Protein AF-A0A1Y2SWR2-F1 (afdb_monomer)

Sequence (204 aa):
MLFIALHFTLPAYRKRGLEDEIFTDTMRAFPRFVCENKKRYGNYSFDREFWAYRQLALRIFRIGTLEYELSKDKQNAYISIHIPSDADLLPESVSTSVHSAKEWISNYFPDYRDALLRCESWMLNPVLPYFLTNESKIVSFQRLFDITAVNPDSEDWREWVFDGSSLPIELLPEDTSLRKAIKRHMREKGEFGNGVGVMMLDRI

Mean predicted aligned error: 3.34 Å

Foldseek 3Di:
DVVLLVPPQQVVCVVLVHDVVQLVQLVVVQVLQQVLCCVQPVHRDHDQPVPNVCSSVVQWTFAQQWIWGFDDDVHATAIEIDGDLRGDLDPVRVLNRVVRCLVVCCVRPVSCNVHWYKYKFLLLWPCCPVQDDPPDSSVLSNVQWDFDDWDFPAPVCCCNVQVVDPDDLVPGDDPDSVSVRVSVCCVVPVTGHITMTTGDNVSD

Secondary structure (DSSP, 8-state):
-HHHIIIIIHHHHHHTT--HHHHHHHHTHHHHHHHHHHHHHSS-----HHHHHHHHTT-EEEETTEEEEEEEETTEEEEEEE--TT----HHHHHHHHHHHHHHHHHH-GGGTTPEEEEEEGGG-TTGGGTS-TT-HHHHHHHTEEEEEEETT--HHHHHHSTT--S-GGGS--SSHHHHHHHHHHHHHS---EEEEEE-GGG-

Nearest PDB structures (foldseek):
  4q38-assembly1_A  TM=9.011E-01  e=1.254E-15  Actinoplanes teichomyceticus
  4mfq-assembly1_A  TM=9.026E-01  e=3.704E-15  Actinoplanes teichomyceticus
  6iix-assembly1_A  TM=9.030E-01  e=1.031E-14  Actinoplanes teichomyceticus
  4mfz-assembly1_A  TM=9.013E-01  e=3.045E-14  Nonomuraea gerenzanensis
  2ddt-assembly1_A  TM=3.955E-01  e=1.636E-01  Bacillus cereus

Organism: NCBI:txid1160091

Structure (mmCIF, N/CA/C/O backbone):
data_AF-A0A1Y2SWR2-F1
#
_entry.id   AF-A0A1Y2SWR2-F1
#
loop_
_atom_site.group_PDB
_atom_site.id
_atom_site.type_symbol
_atom_site.label_atom_id
_atom_site.label_alt_id
_atom_site.label_comp_id
_atom_site.label_asym_id
_atom_site.label_entity_id
_atom_site.label_seq_id
_atom_site.pdbx_PDB_ins_code
_atom_site.Cartn_x
_atom_site.Cartn_y
_atom_site.Cartn_z
_atom_site.occupancy
_atom_site.B_iso_or_equiv
_atom_site.auth_seq_id
_atom_site.auth_comp_id
_atom_site.auth_asym_id
_atom_site.auth_atom_id
_atom_site.pdbx_PDB_model_num
ATOM 1 N N . MET A 1 1 ? -7.455 19.888 2.525 1.00 81.38 1 MET A N 1
ATOM 2 C CA . MET A 1 1 ? -7.318 18.559 3.171 1.00 81.38 1 MET A CA 1
ATOM 3 C C . MET A 1 1 ? -6.870 18.653 4.619 1.00 81.38 1 MET A C 1
ATOM 5 O O . MET A 1 1 ? -7.628 18.219 5.469 1.00 81.38 1 MET A O 1
ATOM 9 N N . LEU A 1 2 ? -5.724 19.274 4.928 1.00 85.38 2 LEU A N 1
ATOM 10 C CA . LEU A 1 2 ? -5.247 19.410 6.318 1.00 85.38 2 LEU A CA 1
ATOM 11 C C . LEU A 1 2 ? -6.254 20.104 7.252 1.00 85.38 2 LEU A C 1
ATOM 13 O O . LEU A 1 2 ? -6.430 19.676 8.385 1.00 85.38 2 LEU A O 1
ATOM 17 N N . PHE A 1 3 ? -6.987 21.107 6.752 1.00 91.25 3 PHE A N 1
ATOM 18 C CA . PHE A 1 3 ? -8.095 21.709 7.499 1.00 91.25 3 PHE A CA 1
ATOM 19 C C . PHE A 1 3 ? -9.147 20.668 7.909 1.00 91.25 3 PHE A C 1
ATOM 21 O O . PHE A 1 3 ? -9.533 20.625 9.073 1.00 91.25 3 PHE A O 1
ATOM 28 N N . ILE A 1 4 ? -9.557 19.797 6.976 1.00 91.75 4 ILE A N 1
ATOM 29 C CA . ILE A 1 4 ? -10.528 18.728 7.243 1.00 91.75 4 ILE A CA 1
ATOM 30 C C . ILE A 1 4 ? -9.953 17.722 8.244 1.00 91.75 4 I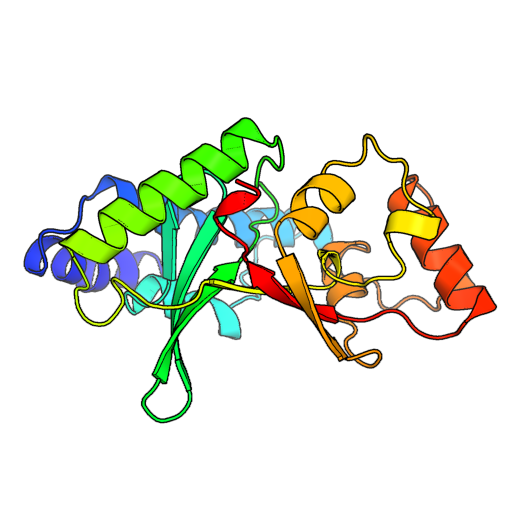LE A C 1
ATOM 32 O O . ILE A 1 4 ? -10.626 17.360 9.208 1.00 91.75 4 ILE A O 1
ATOM 36 N N . ALA A 1 5 ? -8.691 17.329 8.047 1.00 93.25 5 ALA A N 1
ATOM 37 C CA . ALA A 1 5 ? -8.002 16.391 8.921 1.00 93.25 5 ALA A CA 1
ATOM 38 C C . ALA A 1 5 ? -7.984 16.885 10.379 1.00 93.25 5 ALA A C 1
ATOM 40 O O . ALA A 1 5 ? -8.323 16.139 11.291 1.00 93.25 5 ALA A O 1
ATOM 41 N N . LEU A 1 6 ? -7.654 18.157 10.608 1.00 94.44 6 LEU A N 1
ATOM 42 C CA . LEU A 1 6 ? -7.546 18.709 11.960 1.00 94.44 6 LEU A CA 1
ATOM 43 C C . LEU A 1 6 ? -8.901 19.040 12.599 1.00 94.44 6 LEU A C 1
ATOM 45 O O . LEU A 1 6 ? -9.061 18.837 13.798 1.00 94.44 6 LEU A O 1
ATOM 49 N N . HIS A 1 7 ? -9.874 19.535 11.829 1.00 96.06 7 HIS A N 1
ATOM 50 C CA . HIS A 1 7 ? -11.143 20.020 12.392 1.00 96.06 7 HIS A CA 1
ATOM 51 C C . HIS A 1 7 ? -12.241 18.958 12.465 1.00 96.06 7 HIS A C 1
ATOM 53 O O . HIS A 1 7 ? -13.163 19.106 13.262 1.00 96.06 7 HIS A O 1
ATOM 59 N N . PHE A 1 8 ? -12.158 17.891 11.666 1.00 96.62 8 PHE A N 1
ATOM 60 C CA . PHE A 1 8 ? -13.185 16.845 11.635 1.00 96.62 8 PHE A CA 1
ATOM 61 C C . PHE A 1 8 ? -12.610 15.464 11.933 1.00 96.62 8 PHE A C 1
ATOM 63 O O . PHE A 1 8 ? -13.124 14.761 12.803 1.00 96.62 8 PHE A O 1
ATOM 70 N N . THR A 1 9 ? -11.527 15.082 11.256 1.00 97.25 9 THR A N 1
ATOM 71 C CA . THR A 1 9 ? -10.963 13.731 11.371 1.00 97.25 9 THR A CA 1
ATOM 72 C C . THR A 1 9 ? -10.326 13.503 12.744 1.00 97.25 9 THR A C 1
ATOM 74 O O . THR A 1 9 ? -10.717 12.564 13.428 1.00 97.25 9 THR A O 1
ATOM 77 N N . LEU A 1 10 ? -9.425 14.373 13.212 1.00 98.06 10 LEU A N 1
ATOM 78 C CA . LEU A 1 10 ? -8.772 14.226 14.521 1.00 98.06 10 LEU A CA 1
ATOM 79 C C . LEU A 1 10 ? -9.776 14.201 15.696 1.00 98.06 10 LEU A C 1
ATOM 81 O O . LEU A 1 10 ? -9.689 13.298 16.532 1.00 98.06 10 LEU A O 1
ATOM 85 N N . PRO A 1 11 ? -10.790 15.089 15.765 1.00 98.25 11 PRO A N 1
ATOM 86 C CA . PRO A 1 11 ? -11.859 14.956 16.755 1.00 98.25 11 PRO A CA 1
ATOM 87 C C . PRO A 1 11 ? -12.614 13.624 16.665 1.00 98.25 11 PRO A C 1
ATOM 89 O O . PRO A 1 11 ? -12.974 13.057 17.696 1.00 98.25 11 PRO A O 1
ATOM 92 N N . ALA A 1 12 ? -12.836 13.093 15.458 1.00 97.88 12 ALA A N 1
ATOM 93 C CA . ALA A 1 12 ? -13.478 11.794 15.273 1.00 97.88 12 ALA A CA 1
ATOM 94 C C . ALA A 1 12 ? -12.600 10.616 15.737 1.00 97.88 12 ALA A C 1
ATOM 96 O O . ALA A 1 12 ? -13.153 9.647 16.259 1.00 97.88 12 ALA A O 1
ATOM 97 N N . TYR A 1 13 ? -11.271 10.702 15.592 1.00 98.25 13 TYR A N 1
ATOM 98 C CA . TYR A 1 13 ? -10.319 9.750 16.186 1.00 98.25 13 TYR A CA 1
ATOM 99 C C . TYR A 1 13 ? -10.433 9.769 17.710 1.00 98.25 13 TYR A C 1
ATOM 101 O O . TYR A 1 13 ? -10.769 8.754 18.318 1.00 98.25 13 TYR A O 1
ATOM 109 N N . ARG A 1 14 ? -10.278 10.949 18.318 1.00 97.88 14 ARG A N 1
ATOM 110 C CA . ARG A 1 14 ? -10.320 11.120 19.778 1.00 97.88 14 ARG A CA 1
ATOM 111 C C . ARG A 1 14 ? -11.652 10.695 20.387 1.00 97.88 14 ARG A C 1
ATOM 113 O O . ARG A 1 14 ? -11.671 10.044 21.424 1.00 97.88 14 ARG A O 1
ATOM 120 N N . LYS A 1 15 ? -12.776 10.988 19.723 1.00 97.81 15 LYS A N 1
ATOM 121 C CA . LYS A 1 15 ? -14.110 10.534 20.157 1.00 97.81 15 LYS A CA 1
ATOM 122 C C . LYS A 1 15 ? -14.233 9.005 20.190 1.00 97.81 15 LYS A C 1
ATOM 124 O O . LYS A 1 15 ? -15.005 8.482 20.986 1.00 97.81 15 LYS A O 1
ATOM 129 N N . ARG A 1 16 ? -13.503 8.300 19.322 1.00 96.38 16 ARG A N 1
ATOM 130 C CA . ARG A 1 16 ? -13.429 6.831 19.288 1.00 96.38 16 ARG A CA 1
ATOM 131 C C . ARG A 1 16 ? -12.321 6.259 20.180 1.00 96.38 16 ARG A C 1
ATOM 133 O O . ARG A 1 16 ? -12.182 5.046 20.232 1.00 96.38 16 ARG A O 1
ATOM 140 N N . GLY A 1 17 ? -11.557 7.110 20.866 1.00 97.31 17 GLY A N 1
ATOM 141 C CA . GLY A 1 17 ? -10.419 6.693 21.681 1.00 97.31 17 GLY A CA 1
ATOM 142 C C . GLY A 1 17 ? -9.205 6.234 20.872 1.00 97.31 17 GLY A C 1
ATOM 143 O O . GLY A 1 17 ? -8.335 5.595 21.443 1.00 97.31 17 GLY A O 1
ATOM 144 N N . LEU A 1 18 ? -9.143 6.544 19.571 1.00 97.94 18 LEU A N 1
ATOM 145 C CA . LEU A 1 18 ? -7.994 6.206 18.730 1.00 97.94 18 LEU A CA 1
ATOM 146 C C . LEU A 1 18 ? -6.830 7.153 19.028 1.00 97.94 18 LEU A C 1
ATOM 148 O O . LEU A 1 18 ? -7.035 8.352 19.238 1.00 97.94 18 LEU A O 1
ATOM 152 N N . GLU A 1 19 ? -5.617 6.624 18.991 1.00 97.62 19 GLU A N 1
ATOM 153 C CA . GLU A 1 19 ? -4.398 7.338 19.339 1.00 97.62 19 GLU A CA 1
ATOM 154 C C . GLU A 1 19 ? -4.053 8.422 18.304 1.00 97.62 19 GLU A C 1
ATOM 156 O O . GLU A 1 19 ? -4.138 8.223 17.086 1.00 97.62 19 GLU A O 1
ATOM 161 N N . ASP A 1 20 ? -3.591 9.577 18.795 1.00 98.12 20 ASP A N 1
ATOM 162 C CA . ASP A 1 20 ? -3.140 10.699 17.959 1.00 98.12 20 ASP A CA 1
ATOM 163 C C . ASP A 1 20 ? -1.932 10.314 17.071 1.00 98.12 20 ASP A C 1
ATOM 165 O O . ASP A 1 20 ? -1.725 10.903 16.005 1.00 98.12 20 ASP A O 1
ATOM 169 N N . GLU A 1 21 ? -1.144 9.314 17.479 1.00 98.19 21 GLU A N 1
ATOM 170 C CA . GLU A 1 21 ? -0.038 8.764 16.687 1.00 98.19 21 GLU A CA 1
ATOM 171 C C . GLU A 1 21 ? -0.546 8.063 15.421 1.00 98.19 21 GLU A C 1
ATOM 173 O O . GLU A 1 21 ? -0.098 8.404 14.327 1.00 98.19 21 GLU A O 1
ATOM 178 N N . ILE A 1 22 ? -1.570 7.203 15.527 1.00 98.44 22 ILE A N 1
ATOM 179 C CA . ILE A 1 22 ? -2.190 6.556 14.358 1.00 98.44 22 ILE A CA 1
ATOM 180 C C . ILE A 1 22 ? -2.782 7.600 13.413 1.00 98.44 22 ILE A C 1
ATOM 182 O O . ILE A 1 22 ? -2.651 7.482 12.191 1.00 98.44 22 ILE A O 1
ATOM 186 N N . PHE A 1 23 ? -3.412 8.650 13.951 1.00 98.38 23 PHE A N 1
ATOM 187 C CA . PHE A 1 23 ? -3.858 9.779 13.134 1.00 98.38 23 PHE A CA 1
ATOM 188 C C . PHE A 1 23 ? -2.679 10.405 12.383 1.00 98.38 23 PHE A C 1
ATOM 190 O O . PHE A 1 23 ? -2.733 10.546 11.161 1.00 98.38 23 PHE A O 1
ATOM 197 N N . THR A 1 24 ? -1.612 10.758 13.098 1.00 97.94 24 THR A N 1
ATOM 198 C CA . THR A 1 24 ? -0.438 11.427 12.529 1.00 97.94 24 THR A CA 1
ATOM 199 C C . THR A 1 24 ? 0.190 10.587 11.422 1.00 97.94 24 THR A C 1
ATOM 201 O O . THR A 1 24 ? 0.395 11.091 10.315 1.00 97.94 24 THR A O 1
ATOM 204 N N . ASP A 1 25 ? 0.419 9.304 11.677 1.00 98.25 25 ASP A N 1
ATOM 205 C CA . ASP A 1 25 ? 1.007 8.360 10.729 1.00 98.25 25 ASP A CA 1
ATOM 206 C C . ASP A 1 25 ? 0.127 8.166 9.494 1.00 98.25 25 ASP A C 1
ATOM 208 O O . ASP A 1 25 ? 0.620 8.180 8.365 1.00 98.25 25 ASP A O 1
ATOM 212 N N . THR A 1 26 ? -1.189 8.078 9.684 1.00 98.31 26 THR A N 1
ATOM 213 C CA . THR A 1 26 ? -2.154 7.971 8.581 1.00 98.31 26 THR A CA 1
ATOM 214 C C . THR A 1 26 ? -2.178 9.250 7.735 1.00 98.31 26 THR A C 1
ATOM 216 O O . THR A 1 26 ? -2.184 9.190 6.503 1.00 98.31 26 THR A O 1
ATOM 219 N N . MET A 1 27 ? -2.137 10.431 8.363 1.00 97.44 27 MET A N 1
ATOM 220 C CA . MET A 1 27 ? -2.150 11.713 7.648 1.00 97.44 27 MET A CA 1
ATOM 221 C C . MET A 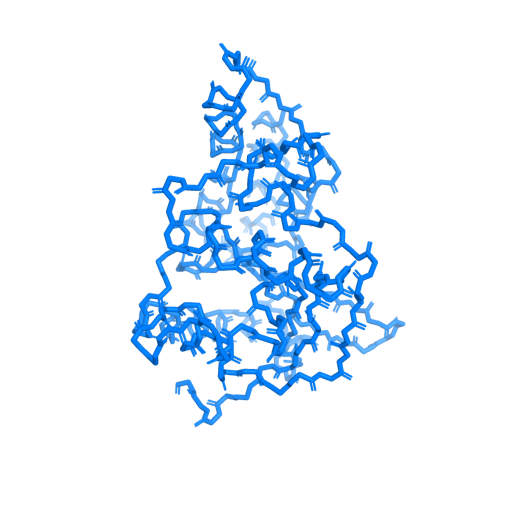1 27 ? -0.826 12.026 6.933 1.00 97.44 27 MET A C 1
ATOM 223 O O . MET A 1 27 ? -0.827 12.862 6.023 1.00 97.44 27 MET A O 1
ATOM 227 N N . ARG A 1 28 ? 0.289 11.342 7.254 1.00 95.94 28 ARG A N 1
ATOM 228 C CA . ARG A 1 28 ? 1.559 11.459 6.500 1.00 95.94 28 ARG A CA 1
ATOM 229 C C . ARG A 1 28 ? 1.427 11.049 5.029 1.00 95.94 28 ARG A C 1
ATOM 231 O O . ARG A 1 28 ? 2.294 11.399 4.231 1.00 95.94 28 ARG A O 1
ATOM 238 N N . ALA A 1 29 ? 0.322 10.412 4.639 1.00 96.00 29 ALA A N 1
ATOM 239 C CA . ALA A 1 29 ? -0.029 10.205 3.238 1.00 96.00 29 ALA A CA 1
ATOM 240 C C . ALA A 1 29 ? -0.077 11.512 2.423 1.00 96.00 29 ALA A C 1
ATOM 242 O O . ALA A 1 29 ? 0.436 11.552 1.309 1.00 96.00 29 ALA A O 1
ATOM 243 N N . PHE A 1 30 ? -0.619 12.609 2.968 1.00 94.88 30 PHE A N 1
ATOM 244 C CA . PHE A 1 30 ? -0.758 13.859 2.206 1.00 94.88 30 PHE A CA 1
ATOM 245 C C . PHE A 1 30 ? 0.574 14.507 1.811 1.00 94.88 30 PHE A C 1
ATOM 247 O O . PHE A 1 30 ? 0.747 14.788 0.624 1.00 94.88 30 PHE A O 1
ATOM 254 N N . PRO A 1 31 ? 1.526 14.762 2.736 1.00 94.12 31 PRO A N 1
ATOM 255 C CA . PRO A 1 31 ? 2.828 15.282 2.335 1.00 94.12 31 PRO A CA 1
ATOM 256 C C . PRO A 1 31 ? 3.577 14.296 1.433 1.00 94.12 31 PRO A C 1
ATOM 258 O O . PRO A 1 31 ? 4.232 14.739 0.494 1.00 94.12 31 PRO A O 1
ATOM 261 N N . ARG A 1 32 ? 3.438 12.978 1.649 1.00 94.69 32 ARG A N 1
ATOM 262 C CA . ARG A 1 32 ? 4.041 11.960 0.779 1.00 94.69 32 ARG A CA 1
ATOM 263 C C . ARG A 1 32 ? 3.562 12.095 -0.670 1.00 94.69 32 ARG A C 1
ATOM 265 O O . ARG A 1 32 ? 4.401 12.251 -1.550 1.00 94.69 32 ARG A O 1
ATOM 272 N N . PHE A 1 33 ? 2.251 12.157 -0.909 1.00 93.69 33 PHE A N 1
ATOM 273 C CA . PHE A 1 33 ? 1.691 12.316 -2.261 1.00 93.69 33 PHE A CA 1
ATOM 274 C C . PHE A 1 33 ? 2.151 13.614 -2.938 1.00 93.69 33 PHE A C 1
ATOM 276 O O . PHE A 1 33 ? 2.534 13.613 -4.104 1.00 93.69 33 PHE A O 1
ATOM 283 N N . VAL A 1 34 ? 2.193 14.725 -2.197 1.00 93.88 34 VAL A N 1
ATOM 284 C CA . VAL A 1 34 ? 2.654 16.018 -2.730 1.00 93.88 34 VAL A CA 1
ATOM 285 C C . VAL A 1 34 ? 4.144 15.981 -3.103 1.00 93.88 34 VAL A C 1
ATOM 287 O O . VAL A 1 34 ? 4.540 16.512 -4.144 1.00 93.88 34 VAL A O 1
ATOM 290 N N . CYS A 1 35 ? 4.979 15.334 -2.288 1.00 93.81 35 CYS A N 1
ATOM 291 C CA . CYS A 1 35 ? 6.403 15.150 -2.573 1.00 93.81 35 CYS A CA 1
ATOM 292 C C . CYS A 1 35 ? 6.645 14.209 -3.762 1.00 93.81 35 CYS A C 1
ATOM 294 O O . CYS A 1 35 ? 7.510 14.484 -4.595 1.00 93.81 35 CYS A O 1
ATOM 296 N N . GLU A 1 36 ? 5.878 13.125 -3.874 1.00 92.56 36 GLU A N 1
ATOM 297 C CA . GLU A 1 36 ? 5.914 12.219 -5.027 1.00 92.56 36 GLU A CA 1
ATOM 298 C C . GLU A 1 36 ? 5.546 12.946 -6.315 1.00 92.56 36 GLU A C 1
ATOM 300 O O . GLU A 1 36 ? 6.263 12.842 -7.308 1.00 92.56 36 GLU A O 1
ATOM 305 N N . ASN A 1 37 ? 4.479 13.742 -6.287 1.00 91.81 37 ASN A N 1
ATOM 306 C CA . ASN A 1 37 ? 4.057 14.536 -7.430 1.00 91.81 37 ASN A CA 1
ATOM 307 C C . ASN A 1 37 ? 5.155 15.524 -7.863 1.00 91.81 37 ASN A C 1
ATOM 309 O O . ASN A 1 37 ? 5.496 15.588 -9.044 1.00 91.81 37 ASN A O 1
ATOM 313 N N . LYS A 1 38 ? 5.820 16.191 -6.908 1.00 93.19 38 LYS A N 1
ATOM 314 C CA . LYS A 1 38 ? 6.985 17.047 -7.192 1.00 93.19 38 LYS A CA 1
ATOM 315 C C . LYS A 1 38 ? 8.135 16.280 -7.829 1.00 93.19 38 LYS A C 1
ATOM 317 O O . LYS A 1 38 ? 8.765 16.806 -8.745 1.00 93.19 38 LYS A O 1
ATOM 322 N N . LYS A 1 39 ? 8.414 15.065 -7.356 1.00 90.00 39 LYS A N 1
ATOM 323 C CA . LYS A 1 39 ? 9.463 14.203 -7.910 1.00 90.00 39 LYS A CA 1
ATOM 324 C C . LYS A 1 39 ? 9.136 13.753 -9.338 1.00 90.00 39 LYS A C 1
ATOM 326 O O . LYS A 1 39 ? 10.043 13.704 -10.159 1.00 90.00 39 LYS A O 1
ATOM 331 N N . ARG A 1 40 ? 7.868 13.445 -9.625 1.00 87.81 40 ARG A N 1
ATOM 332 C CA . ARG A 1 40 ? 7.415 12.911 -10.920 1.00 87.81 40 ARG A CA 1
ATOM 333 C C . ARG A 1 40 ? 7.200 13.990 -11.979 1.00 87.81 40 ARG A C 1
ATOM 335 O O . ARG A 1 40 ? 7.676 13.848 -13.098 1.00 87.81 40 ARG A O 1
ATOM 342 N N . TYR A 1 41 ? 6.524 15.078 -11.620 1.00 88.06 41 TYR A N 1
ATOM 343 C CA . TYR A 1 41 ? 6.040 16.089 -12.570 1.00 88.06 41 TYR A CA 1
ATOM 344 C C . TYR A 1 41 ? 6.706 17.459 -12.403 1.00 88.06 41 TYR A C 1
ATOM 346 O O . TYR A 1 41 ? 6.503 18.363 -13.208 1.00 88.06 41 TYR A O 1
ATOM 354 N N . GLY A 1 42 ? 7.540 17.629 -11.374 1.00 91.38 42 GLY A N 1
ATOM 355 C CA . GLY A 1 42 ? 8.304 18.858 -11.169 1.00 91.38 42 GLY A CA 1
ATOM 356 C C . GLY A 1 42 ? 7.533 19.980 -10.468 1.00 91.38 42 GLY A C 1
ATOM 357 O O . GLY A 1 42 ? 8.122 21.029 -10.196 1.00 91.38 42 GLY A O 1
ATOM 358 N N . ASN A 1 43 ? 6.278 19.773 -10.068 1.00 91.62 43 ASN A N 1
ATOM 359 C CA . ASN A 1 43 ? 5.465 20.735 -9.316 1.00 91.62 43 ASN A CA 1
ATOM 360 C C . ASN A 1 43 ? 4.838 20.098 -8.068 1.00 91.62 43 ASN A C 1
ATOM 362 O O . ASN A 1 43 ? 4.602 18.902 -8.026 1.00 91.62 43 ASN A O 1
ATOM 366 N N . TYR A 1 44 ? 4.558 20.899 -7.038 1.00 91.75 44 TYR A N 1
ATOM 367 C CA . TYR A 1 44 ? 3.753 20.429 -5.912 1.00 91.75 44 TYR A CA 1
ATOM 368 C C . TYR A 1 44 ? 2.282 20.471 -6.317 1.00 91.75 44 TYR A C 1
ATOM 370 O O . TYR A 1 44 ? 1.709 21.551 -6.460 1.00 91.75 44 TYR A O 1
ATOM 378 N N . SER A 1 45 ? 1.674 19.309 -6.520 1.00 89.06 45 SER A N 1
ATOM 379 C CA . SER A 1 45 ? 0.225 19.185 -6.659 1.00 89.06 45 SER A CA 1
ATOM 380 C C . SER A 1 45 ? -0.288 17.941 -5.946 1.00 89.06 45 SER A C 1
ATOM 382 O O . SER A 1 45 ? 0.489 17.116 -5.465 1.00 89.06 45 SER A O 1
ATOM 384 N N . PHE A 1 46 ? -1.607 17.869 -5.802 1.00 87.19 46 PHE A N 1
ATOM 385 C CA . PHE A 1 46 ? -2.292 16.749 -5.184 1.00 87.19 46 PHE A CA 1
ATOM 386 C C . PHE A 1 46 ? -3.139 16.056 -6.249 1.00 87.19 46 PHE A C 1
ATOM 388 O O . PHE A 1 46 ? -4.083 16.659 -6.745 1.00 87.19 46 PHE A O 1
ATOM 395 N N . ASP A 1 47 ? -2.785 14.822 -6.593 1.00 86.88 47 ASP A N 1
ATOM 396 C CA . ASP A 1 47 ? -3.330 14.038 -7.713 1.00 86.88 47 ASP A CA 1
ATOM 397 C C . ASP A 1 47 ? -3.885 12.676 -7.249 1.00 86.88 47 ASP A C 1
ATOM 399 O O . ASP A 1 47 ? -3.897 11.687 -7.987 1.00 86.88 47 ASP A O 1
ATOM 403 N N . ARG A 1 48 ? -4.272 12.592 -5.970 1.00 88.81 48 ARG A N 1
ATOM 404 C CA . ARG A 1 48 ? -4.731 11.364 -5.301 1.00 88.81 48 ARG A CA 1
ATOM 405 C C . ARG A 1 48 ? -6.055 11.546 -4.571 1.00 88.81 48 ARG A C 1
ATOM 407 O O . ARG A 1 48 ? -6.319 10.839 -3.598 1.00 88.81 48 ARG A O 1
ATOM 414 N N . GLU A 1 49 ? -6.923 12.461 -5.003 1.00 86.25 49 GLU A N 1
ATOM 415 C CA . GLU A 1 49 ? -8.227 12.670 -4.356 1.00 86.25 49 GLU A CA 1
ATOM 416 C C . GLU A 1 49 ? -9.102 11.409 -4.336 1.00 86.25 49 GLU A C 1
ATOM 418 O O . GLU A 1 49 ? -9.791 11.164 -3.344 1.00 86.25 49 GLU A O 1
ATOM 423 N N . PHE A 1 50 ? -8.995 10.556 -5.361 1.00 89.50 50 PHE A N 1
ATOM 424 C CA . PHE A 1 50 ? -9.691 9.265 -5.441 1.00 89.50 50 PHE A CA 1
ATOM 425 C C . PHE A 1 50 ? -9.264 8.274 -4.340 1.00 89.50 50 PHE A C 1
ATOM 427 O O . PHE A 1 50 ? -9.980 7.315 -4.035 1.00 89.50 50 PHE A O 1
ATOM 434 N N . TRP A 1 51 ? -8.095 8.492 -3.732 1.00 92.44 51 TRP A N 1
ATOM 435 C CA . TRP A 1 51 ? -7.554 7.671 -2.653 1.00 92.44 51 TRP A CA 1
ATOM 436 C C . TRP A 1 51 ? -7.788 8.294 -1.279 1.00 92.44 51 TRP A C 1
ATOM 438 O O . TRP A 1 51 ? -8.275 7.648 -0.349 1.00 92.44 51 TRP A O 1
ATOM 448 N N . ALA A 1 52 ? -7.478 9.583 -1.203 1.00 92.44 52 ALA A N 1
ATOM 449 C CA . ALA A 1 52 ? -7.247 10.374 -0.007 1.00 92.44 52 ALA A CA 1
ATOM 450 C C . ALA A 1 52 ? -8.446 10.539 0.941 1.00 92.44 52 ALA A C 1
ATOM 452 O O . ALA A 1 52 ? -8.291 10.918 2.107 1.00 92.44 52 ALA A O 1
ATOM 453 N N . TYR A 1 53 ? -9.660 10.287 0.447 1.00 94.12 53 TYR A N 1
ATOM 454 C CA . TYR A 1 53 ? -10.858 10.330 1.279 1.00 94.12 53 TYR A CA 1
ATOM 455 C C . TYR A 1 53 ? -10.829 9.251 2.370 1.00 94.12 53 TYR A C 1
ATOM 457 O O . TYR A 1 53 ? -11.404 9.458 3.437 1.00 94.12 53 TYR A O 1
ATOM 465 N N . ARG A 1 54 ? -10.146 8.118 2.140 1.00 96.56 54 ARG A N 1
ATOM 466 C CA . ARG A 1 54 ? -10.092 6.996 3.090 1.00 96.56 54 ARG A CA 1
ATOM 467 C C . ARG A 1 54 ? -9.430 7.399 4.405 1.00 96.56 54 ARG A C 1
ATOM 469 O O . ARG A 1 54 ? -9.924 7.030 5.470 1.00 96.56 54 ARG A O 1
ATOM 476 N N . GLN A 1 55 ? -8.360 8.190 4.325 1.00 96.56 55 GLN A N 1
ATOM 477 C CA . GLN A 1 55 ? -7.608 8.721 5.463 1.00 96.56 55 GLN A CA 1
ATOM 478 C C . GLN A 1 55 ? -8.515 9.651 6.277 1.00 96.56 55 GLN A C 1
ATOM 480 O O . GLN A 1 55 ? -8.657 9.509 7.487 1.00 96.56 55 GLN A O 1
ATOM 485 N N . LEU A 1 56 ? -9.217 10.561 5.598 1.00 95.81 56 LEU A N 1
ATOM 486 C CA . LEU A 1 56 ? -10.110 11.523 6.249 1.00 95.81 56 LEU A CA 1
ATOM 487 C C . LEU A 1 56 ? -11.368 10.876 6.851 1.00 95.81 56 LEU A C 1
ATOM 489 O O . LEU A 1 56 ? -11.915 11.408 7.819 1.00 95.81 56 LEU A O 1
ATOM 493 N N . ALA A 1 57 ? -11.815 9.748 6.293 1.00 95.44 57 ALA A N 1
ATOM 494 C CA . ALA A 1 57 ? -13.053 9.060 6.653 1.00 95.44 57 ALA A CA 1
ATOM 495 C C . ALA A 1 57 ? -12.884 7.933 7.688 1.00 95.44 57 ALA A C 1
ATOM 497 O O . ALA A 1 57 ? -13.849 7.211 7.936 1.00 95.44 57 ALA A O 1
ATOM 498 N N . LEU A 1 58 ? -11.698 7.772 8.292 1.00 96.25 58 LEU A N 1
ATOM 499 C CA . LEU A 1 58 ? -11.399 6.691 9.250 1.00 96.25 58 LEU A CA 1
ATOM 500 C C . LEU A 1 58 ? -11.627 5.303 8.632 1.00 96.25 58 LEU A C 1
ATOM 502 O O . LEU A 1 58 ? -12.145 4.393 9.278 1.00 96.25 58 LEU A O 1
ATOM 506 N N . ARG A 1 59 ? -11.290 5.162 7.347 1.00 96.81 59 ARG A N 1
ATOM 507 C CA . ARG A 1 59 ? -11.382 3.886 6.634 1.00 96.81 59 ARG A CA 1
ATOM 508 C C . ARG A 1 59 ? -10.044 3.181 6.547 1.00 96.81 59 ARG A C 1
ATOM 510 O O . ARG A 1 59 ? -10.041 1.963 6.557 1.00 96.81 59 ARG A O 1
ATOM 517 N N . ILE A 1 60 ? -8.947 3.928 6.453 1.00 98.44 60 ILE A N 1
ATOM 518 C CA . ILE A 1 60 ? -7.585 3.402 6.331 1.00 98.44 60 ILE A CA 1
ATOM 519 C C . ILE A 1 60 ? -6.721 3.932 7.471 1.00 98.44 60 ILE A C 1
ATOM 521 O O . ILE A 1 60 ? -6.850 5.098 7.846 1.00 98.44 60 ILE A O 1
ATOM 525 N N . PHE A 1 61 ? -5.844 3.084 7.995 1.00 98.69 61 PHE A N 1
ATOM 526 C CA . PHE A 1 61 ? -4.940 3.412 9.093 1.00 98.69 61 PHE A CA 1
ATOM 527 C C . PHE A 1 61 ? -3.528 2.968 8.743 1.00 98.69 61 PHE A C 1
ATOM 529 O O . PHE A 1 61 ? -3.333 1.832 8.312 1.00 98.69 61 PHE A O 1
ATOM 536 N N . ARG A 1 62 ? -2.538 3.840 8.930 1.00 98.69 62 ARG A N 1
ATOM 537 C CA . ARG A 1 62 ? -1.131 3.440 8.857 1.00 98.69 62 ARG A CA 1
ATOM 538 C C . ARG A 1 62 ? -0.687 2.942 10.225 1.00 98.69 62 ARG A C 1
ATOM 540 O O . ARG A 1 62 ? -0.793 3.681 11.197 1.00 98.69 62 ARG A O 1
ATOM 547 N N . ILE A 1 63 ? -0.209 1.701 10.285 1.00 98.75 63 ILE A N 1
ATOM 548 C CA . ILE A 1 63 ? 0.268 1.059 11.517 1.00 98.75 63 ILE A CA 1
ATOM 549 C C . ILE A 1 63 ? 1.607 0.410 11.189 1.00 98.75 63 ILE A C 1
ATOM 551 O O . ILE A 1 63 ? 1.663 -0.588 10.474 1.00 98.75 63 ILE A O 1
ATOM 555 N N . GLY A 1 64 ? 2.706 1.003 11.651 1.00 98.38 64 GLY A N 1
ATOM 556 C CA . GLY A 1 64 ? 4.045 0.629 11.201 1.00 98.38 64 GLY A CA 1
ATOM 557 C C . GLY A 1 64 ? 4.272 0.958 9.718 1.00 98.38 64 GLY A C 1
ATOM 558 O O . GLY A 1 64 ? 4.096 2.097 9.278 1.00 98.38 64 GLY A O 1
ATOM 559 N N . THR A 1 65 ? 4.699 -0.042 8.943 1.00 98.50 65 THR A N 1
ATOM 560 C CA . THR A 1 65 ? 5.150 0.145 7.552 1.00 98.50 65 THR A CA 1
ATOM 561 C C . THR A 1 65 ? 4.016 0.101 6.514 1.00 98.50 65 THR A C 1
ATOM 563 O O . THR A 1 65 ? 4.134 0.702 5.447 1.00 98.50 65 THR A O 1
ATOM 566 N N . LEU A 1 66 ? 2.899 -0.567 6.828 1.00 98.81 66 LEU A N 1
ATOM 567 C CA . LEU A 1 66 ? 1.762 -0.775 5.924 1.00 98.81 66 LEU A CA 1
ATOM 568 C C . LEU A 1 66 ? 0.542 0.077 6.302 1.00 98.81 66 LEU A C 1
ATOM 570 O O . LEU A 1 66 ? 0.439 0.628 7.402 1.00 98.81 66 LEU A O 1
ATOM 574 N N . GLU A 1 67 ? -0.407 0.152 5.371 1.00 98.88 67 GLU A N 1
ATOM 575 C CA . GLU A 1 67 ? -1.714 0.775 5.564 1.00 98.88 67 GLU A CA 1
ATOM 576 C C . GLU A 1 67 ? -2.834 -0.281 5.515 1.00 98.88 67 GLU A C 1
ATOM 578 O O . GLU A 1 67 ? -2.813 -1.183 4.682 1.00 98.88 67 GLU A O 1
ATOM 583 N N . TYR A 1 68 ? -3.823 -0.160 6.402 1.00 98.81 68 TYR A N 1
ATOM 584 C CA . TYR A 1 68 ? -4.892 -1.139 6.612 1.00 98.81 68 TYR A CA 1
ATOM 585 C C . TYR A 1 68 ? -6.253 -0.470 6.442 1.00 98.81 68 TYR A C 1
ATOM 587 O O . TYR A 1 68 ? -6.644 0.361 7.264 1.00 98.81 68 TYR A O 1
ATOM 595 N N . GLU A 1 69 ? -6.974 -0.806 5.372 1.00 98.56 69 GLU A N 1
ATOM 596 C CA . GLU A 1 69 ? -8.331 -0.322 5.117 1.00 98.56 69 GLU A CA 1
ATOM 597 C C . GLU A 1 69 ? -9.385 -1.310 5.623 1.00 98.56 69 GLU A C 1
ATOM 599 O O . GLU A 1 69 ? -9.402 -2.479 5.243 1.00 98.56 69 GLU A O 1
ATOM 604 N N . LEU A 1 70 ? -10.311 -0.813 6.438 1.00 97.94 70 LEU A N 1
ATOM 605 C CA . LEU A 1 70 ? -11.496 -1.534 6.879 1.00 97.94 70 LEU A CA 1
ATOM 606 C C . LEU A 1 70 ? -12.528 -1.578 5.743 1.00 97.94 70 LEU A C 1
ATOM 608 O O . LEU A 1 70 ? -13.141 -0.560 5.394 1.00 97.94 70 LEU A O 1
ATOM 612 N N . SER A 1 71 ? -12.747 -2.770 5.190 1.00 96.44 71 SER A N 1
ATOM 613 C CA . SER A 1 71 ? -13.592 -2.986 4.015 1.00 96.44 71 SER A CA 1
ATOM 614 C C . SER A 1 71 ? -14.623 -4.097 4.214 1.00 96.44 71 SER A C 1
ATOM 616 O O . SER A 1 71 ? -14.517 -4.942 5.102 1.00 96.44 71 SER A O 1
ATOM 618 N N . LYS A 1 72 ? -15.679 -4.082 3.395 1.00 94.31 72 LYS A N 1
ATOM 619 C CA . LYS A 1 72 ? -16.757 -5.075 3.454 1.00 94.31 72 LYS A CA 1
ATOM 620 C C . LYS A 1 72 ? -17.186 -5.480 2.049 1.00 94.31 72 LYS A C 1
ATOM 622 O O . LYS A 1 72 ? -17.572 -4.622 1.260 1.00 94.31 72 LYS A O 1
ATOM 627 N N . ASP A 1 73 ? -17.201 -6.782 1.783 1.00 90.12 73 ASP A N 1
ATOM 628 C CA . ASP A 1 73 ? -17.818 -7.363 0.589 1.00 90.12 73 ASP A CA 1
ATOM 629 C C . ASP A 1 73 ? -19.239 -7.784 0.923 1.00 90.12 73 ASP A C 1
ATOM 631 O O . ASP A 1 73 ? -19.453 -8.801 1.591 1.00 90.12 73 ASP A O 1
ATOM 635 N N . LYS A 1 74 ? -20.222 -7.011 0.456 1.00 86.88 74 LYS A N 1
ATOM 636 C CA . LYS A 1 74 ? -21.632 -7.131 0.861 1.00 86.88 74 LYS A CA 1
ATOM 637 C C . LYS A 1 74 ? -21.775 -6.977 2.383 1.00 86.88 74 LYS A C 1
ATOM 639 O O . LYS A 1 74 ? -22.076 -5.891 2.862 1.00 86.88 74 LYS A O 1
ATOM 644 N N . GLN A 1 75 ? -21.538 -8.051 3.133 1.00 80.19 75 GLN A N 1
ATOM 645 C CA . GLN A 1 75 ? -21.611 -8.124 4.596 1.00 80.19 75 GLN A CA 1
ATOM 646 C C . GLN A 1 75 ? -20.365 -8.760 5.238 1.00 80.19 75 GLN A C 1
ATOM 648 O O . GLN A 1 75 ? -20.230 -8.710 6.456 1.00 80.19 75 GLN A O 1
ATOM 653 N N . ASN A 1 76 ? -19.432 -9.303 4.450 1.00 91.94 76 ASN A N 1
ATOM 654 C CA . ASN A 1 76 ? -18.229 -9.952 4.966 1.00 91.94 76 ASN A CA 1
ATOM 655 C C . ASN A 1 76 ? -17.112 -8.925 5.157 1.00 91.94 76 ASN A C 1
ATOM 657 O O . ASN A 1 76 ? -16.657 -8.317 4.186 1.00 91.94 76 ASN A O 1
ATOM 661 N N . ALA A 1 77 ? -16.680 -8.733 6.402 1.00 96.00 77 ALA A N 1
ATOM 662 C CA . ALA A 1 77 ? -15.568 -7.854 6.735 1.00 96.00 77 ALA A CA 1
ATOM 663 C C . ALA A 1 77 ? -14.230 -8.435 6.256 1.00 96.00 77 ALA A C 1
ATOM 665 O O . ALA A 1 77 ? -13.962 -9.629 6.398 1.00 96.00 77 ALA A O 1
ATOM 666 N N . TYR A 1 78 ? -13.384 -7.573 5.704 1.00 97.62 78 TYR A N 1
ATOM 667 C CA . TYR A 1 78 ? -11.993 -7.869 5.380 1.00 97.62 78 TYR A CA 1
ATOM 668 C C . TYR A 1 78 ? -11.136 -6.618 5.604 1.00 97.62 78 TYR A C 1
ATOM 670 O O . TYR A 1 78 ? -11.642 -5.492 5.623 1.00 97.62 78 TYR A O 1
ATOM 678 N N . ILE A 1 79 ? -9.834 -6.814 5.780 1.00 98.56 79 ILE A N 1
ATOM 679 C CA . ILE A 1 79 ? -8.859 -5.733 5.916 1.00 98.56 79 ILE A CA 1
ATOM 680 C C . ILE A 1 79 ? -8.050 -5.684 4.622 1.00 98.56 79 ILE A C 1
ATOM 682 O O . ILE A 1 79 ? -7.347 -6.638 4.295 1.00 98.56 79 ILE A O 1
ATOM 686 N N . SER A 1 80 ? -8.160 -4.597 3.862 1.00 98.56 80 SER A N 1
ATOM 687 C CA . SER A 1 80 ? -7.343 -4.396 2.665 1.00 98.56 80 SER A CA 1
ATOM 688 C C . SER A 1 80 ? -5.999 -3.792 3.058 1.00 98.56 80 SER A C 1
ATOM 690 O O . SER A 1 80 ? -5.945 -2.675 3.564 1.00 98.56 80 SER A O 1
ATOM 692 N N . ILE A 1 81 ? -4.921 -4.528 2.827 1.00 98.75 81 ILE A N 1
ATOM 693 C CA . ILE A 1 81 ? -3.547 -4.076 2.995 1.00 98.75 81 ILE A CA 1
ATOM 694 C C . ILE A 1 81 ? -3.143 -3.270 1.769 1.00 98.75 81 ILE A C 1
ATOM 696 O O . ILE A 1 81 ? -3.258 -3.735 0.632 1.00 98.75 81 ILE A O 1
ATOM 700 N N . HIS A 1 82 ? -2.587 -2.099 2.035 1.00 98.44 82 HIS A N 1
ATOM 701 C CA . HIS A 1 82 ? -2.013 -1.193 1.057 1.00 98.44 82 HIS A CA 1
ATOM 702 C C . HIS A 1 82 ? -0.538 -0.960 1.391 1.00 98.44 82 HIS A C 1
ATOM 704 O O . HIS A 1 82 ? -0.147 -0.961 2.561 1.00 98.44 82 HIS A O 1
ATOM 710 N N . ILE A 1 83 ? 0.289 -0.789 0.358 1.00 98.31 83 ILE A N 1
ATOM 711 C CA . ILE A 1 83 ? 1.748 -0.662 0.482 1.00 98.31 83 ILE A CA 1
ATOM 712 C C . ILE A 1 83 ? 2.134 0.776 0.119 1.00 98.31 83 ILE A C 1
ATOM 714 O O . ILE A 1 83 ? 2.181 1.112 -1.067 1.00 98.31 83 ILE A O 1
ATOM 718 N N . PRO A 1 84 ? 2.384 1.650 1.108 1.00 96.88 84 PRO A N 1
ATOM 719 C CA . PRO A 1 84 ? 2.928 2.976 0.846 1.00 96.88 84 PRO A CA 1
ATOM 720 C C . PRO A 1 84 ? 4.248 2.908 0.068 1.00 96.88 84 PRO A C 1
ATOM 722 O O . PRO A 1 84 ? 5.036 1.984 0.244 1.00 96.88 84 PRO A O 1
ATOM 725 N N . SER A 1 85 ? 4.533 3.914 -0.759 1.00 94.19 85 SER A N 1
ATOM 726 C CA . SER A 1 85 ? 5.789 3.995 -1.527 1.00 94.19 85 SER A CA 1
ATOM 727 C C . SER A 1 85 ? 7.047 4.061 -0.647 1.00 94.19 85 SER A C 1
ATOM 729 O O . SER A 1 85 ? 8.140 3.718 -1.094 1.00 94.19 85 SER A O 1
ATOM 731 N N . ASP A 1 86 ? 6.887 4.511 0.599 1.00 96.19 86 ASP A N 1
ATOM 732 C CA . ASP A 1 86 ? 7.911 4.601 1.633 1.00 96.19 86 ASP A CA 1
ATOM 733 C C . ASP A 1 86 ? 7.884 3.405 2.600 1.00 96.19 86 ASP A C 1
ATOM 735 O O . ASP A 1 86 ? 8.540 3.450 3.640 1.00 96.19 86 ASP A O 1
ATOM 739 N N . ALA A 1 87 ? 7.126 2.350 2.286 1.00 97.94 87 ALA A N 1
ATOM 740 C CA . ALA A 1 87 ? 7.088 1.139 3.091 1.00 97.94 87 ALA A CA 1
ATOM 741 C C . ALA A 1 87 ? 8.452 0.436 3.080 1.00 97.94 87 ALA A C 1
ATOM 743 O O . ALA A 1 87 ? 8.997 0.076 2.032 1.00 97.94 87 ALA A O 1
ATOM 744 N N . ASP A 1 88 ? 8.984 0.170 4.267 1.00 97.94 88 ASP A N 1
ATOM 745 C CA . ASP A 1 88 ? 10.065 -0.782 4.440 1.00 97.94 88 ASP A CA 1
ATOM 746 C C . ASP A 1 88 ? 9.525 -2.215 4.396 1.00 97.94 88 ASP A C 1
ATOM 748 O O . ASP A 1 88 ? 8.841 -2.673 5.311 1.00 97.94 88 ASP A O 1
ATOM 752 N N . LEU A 1 89 ? 9.853 -2.913 3.310 1.00 97.50 89 LEU A N 1
ATOM 753 C CA . LEU A 1 89 ? 9.475 -4.302 3.048 1.00 97.50 89 LEU A CA 1
ATOM 754 C C . LEU A 1 89 ? 10.457 -5.323 3.649 1.00 97.50 89 LEU A C 1
ATOM 756 O O . LEU A 1 89 ? 10.547 -6.454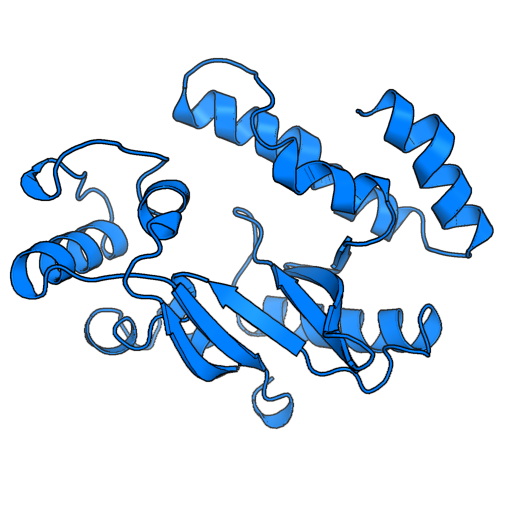 3.165 1.00 97.50 89 LEU A O 1
ATOM 760 N N . LEU A 1 90 ? 11.255 -4.943 4.652 1.00 97.25 90 LEU A N 1
ATOM 761 C CA . LEU A 1 90 ? 11.987 -5.937 5.437 1.00 97.25 90 LEU A CA 1
ATOM 762 C C . LEU A 1 90 ? 10.993 -6.882 6.135 1.00 97.25 90 LEU A C 1
ATOM 764 O O . LEU A 1 90 ? 9.973 -6.407 6.639 1.00 97.25 90 LEU A O 1
ATOM 768 N N . PRO A 1 91 ? 11.281 -8.198 6.203 1.00 96.12 91 PRO A N 1
ATOM 769 C CA . PRO A 1 91 ? 10.380 -9.160 6.837 1.00 96.12 91 PRO A CA 1
ATOM 770 C C . PRO A 1 91 ? 9.969 -8.769 8.263 1.00 96.12 91 PRO A C 1
ATOM 772 O O . PRO A 1 91 ? 8.793 -8.842 8.596 1.00 96.12 91 PRO A O 1
ATOM 775 N N . GLU A 1 92 ? 10.910 -8.275 9.072 1.00 97.31 92 GLU A N 1
ATOM 776 C CA . GLU A 1 92 ? 10.649 -7.824 10.446 1.00 97.31 92 GLU A CA 1
ATOM 777 C C . GLU A 1 92 ? 9.716 -6.603 10.501 1.00 97.31 92 GLU A C 1
ATOM 779 O O . GLU A 1 92 ? 8.763 -6.585 11.282 1.00 97.31 92 GLU A O 1
ATOM 784 N N . SER A 1 93 ? 9.936 -5.608 9.634 1.00 98.44 93 SER A N 1
ATOM 785 C CA . SER A 1 93 ? 9.104 -4.401 9.535 1.00 98.44 93 SER A CA 1
ATOM 786 C C . SER A 1 93 ? 7.669 -4.730 9.113 1.00 98.44 93 SER A C 1
ATOM 788 O O . SER A 1 93 ? 6.710 -4.177 9.658 1.00 98.44 93 SER A O 1
ATOM 790 N N . VAL A 1 94 ? 7.510 -5.658 8.164 1.00 98.56 94 VAL A N 1
ATOM 791 C CA . VAL A 1 94 ? 6.201 -6.145 7.709 1.00 98.56 94 VAL A CA 1
ATOM 792 C C . VAL A 1 94 ? 5.515 -6.960 8.803 1.00 98.56 94 VAL A C 1
ATOM 794 O O . VAL A 1 94 ? 4.364 -6.674 9.125 1.00 98.56 94 VAL A O 1
ATOM 797 N N . SER A 1 95 ? 6.214 -7.925 9.408 1.00 98.25 95 SER A N 1
ATOM 798 C CA . SER A 1 95 ? 5.665 -8.770 10.474 1.00 98.25 95 SER A CA 1
ATOM 799 C C . SER A 1 95 ? 5.213 -7.931 11.671 1.00 98.25 95 SER A C 1
ATOM 801 O O . SER A 1 95 ? 4.076 -8.069 12.122 1.00 98.25 95 SER A O 1
ATOM 803 N N . THR A 1 96 ? 6.038 -6.977 12.118 1.00 98.62 96 THR A N 1
ATOM 804 C CA . THR A 1 96 ? 5.680 -6.036 13.194 1.00 98.62 96 THR A CA 1
ATOM 805 C C . THR A 1 96 ? 4.439 -5.227 12.829 1.00 98.62 96 THR A C 1
ATOM 807 O O . THR A 1 96 ? 3.490 -5.163 13.606 1.00 98.62 96 THR A O 1
ATOM 810 N N . SER A 1 97 ? 4.405 -4.656 11.621 1.00 98.75 97 SER A N 1
ATOM 811 C CA . SER A 1 97 ? 3.256 -3.887 11.136 1.00 98.75 97 SER A CA 1
ATOM 812 C C . SER A 1 97 ? 1.964 -4.708 11.166 1.00 98.75 97 SER A C 1
ATOM 814 O O . SER A 1 97 ? 0.951 -4.215 11.660 1.00 98.75 97 SER A O 1
ATOM 816 N N . VAL A 1 98 ? 1.994 -5.955 10.683 1.00 98.62 98 VAL A N 1
ATOM 817 C CA . VAL A 1 98 ? 0.805 -6.819 10.611 1.00 98.62 98 VAL A CA 1
ATOM 818 C C . VAL A 1 98 ? 0.334 -7.240 11.998 1.00 98.62 98 VAL A C 1
ATOM 820 O O . VAL A 1 98 ? -0.862 -7.141 12.282 1.00 98.62 98 VAL A O 1
ATOM 823 N N . HIS A 1 99 ? 1.243 -7.666 12.876 1.00 98.38 99 HIS A N 1
ATOM 824 C CA . HIS A 1 99 ? 0.894 -8.050 14.244 1.00 98.38 99 HIS A CA 1
ATOM 825 C C . HIS A 1 99 ? 0.287 -6.877 15.022 1.00 98.38 99 HIS A C 1
ATOM 827 O O . HIS A 1 99 ? -0.808 -7.017 15.575 1.00 98.38 99 HIS A O 1
ATOM 833 N N . SER A 1 100 ? 0.927 -5.702 14.986 1.00 98.44 100 SER A N 1
ATOM 834 C CA . SER A 1 100 ? 0.403 -4.494 15.631 1.00 98.44 100 SER A CA 1
ATOM 835 C C . SER A 1 100 ? -0.950 -4.082 15.056 1.00 98.44 100 SER A C 1
ATOM 837 O O . SER A 1 100 ? -1.854 -3.727 15.808 1.00 98.44 100 SER A O 1
ATOM 839 N N . ALA A 1 101 ? -1.133 -4.167 13.736 1.00 98.50 101 ALA A N 1
ATOM 840 C CA . ALA A 1 101 ? -2.406 -3.833 13.111 1.00 98.50 101 ALA A CA 1
ATOM 841 C C . ALA A 1 101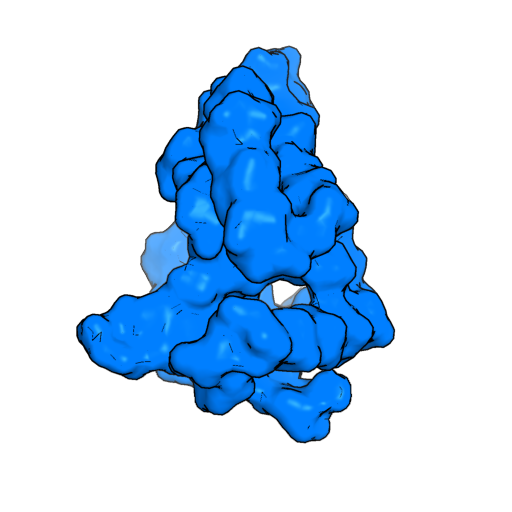 ? -3.524 -4.790 13.522 1.00 98.50 101 ALA A C 1
ATOM 843 O O . ALA A 1 101 ? -4.624 -4.338 13.830 1.00 98.50 101 ALA A O 1
ATOM 844 N N . LYS A 1 102 ? -3.260 -6.099 13.577 1.00 97.75 102 LYS A N 1
ATOM 845 C CA . LYS A 1 102 ? -4.249 -7.084 14.030 1.00 97.75 102 LYS A CA 1
ATOM 846 C C . LYS A 1 102 ? -4.692 -6.834 15.466 1.00 97.75 102 LYS A C 1
ATOM 848 O O . LYS A 1 102 ? -5.894 -6.862 15.735 1.00 97.75 102 LYS A O 1
ATOM 853 N N . GLU A 1 103 ? -3.746 -6.600 16.370 1.00 97.62 103 GLU A N 1
ATOM 854 C CA . GLU A 1 103 ? -4.045 -6.300 17.771 1.00 97.62 103 GLU A CA 1
ATOM 855 C C . GLU A 1 103 ? -4.864 -5.010 17.886 1.00 97.62 103 GLU A C 1
ATOM 857 O O . GLU A 1 103 ? -5.954 -5.003 18.463 1.00 97.62 103 GLU A O 1
ATOM 862 N N . TRP A 1 104 ? -4.392 -3.940 17.250 1.00 98.38 104 TRP A N 1
ATOM 863 C CA . TRP A 1 104 ? -5.038 -2.634 17.281 1.00 98.38 104 TRP A CA 1
ATOM 864 C C . TRP A 1 104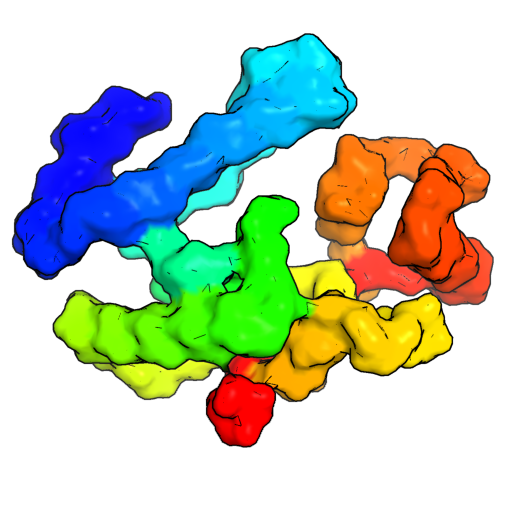 ? -6.459 -2.671 16.699 1.00 98.38 104 TRP A C 1
ATOM 866 O O . TRP A 1 104 ? -7.413 -2.228 17.341 1.00 98.38 104 TRP A O 1
ATOM 876 N N . ILE A 1 105 ? -6.641 -3.274 15.519 1.00 98.06 105 ILE A N 1
ATOM 877 C CA . ILE A 1 105 ? -7.959 -3.412 14.880 1.00 98.06 105 ILE A CA 1
ATOM 878 C C . ILE A 1 105 ? -8.896 -4.252 15.754 1.00 98.06 105 ILE A C 1
ATOM 880 O O . ILE A 1 105 ? -10.060 -3.892 15.909 1.00 98.06 105 ILE A O 1
ATOM 884 N N . SER A 1 106 ? -8.408 -5.323 16.384 1.00 96.81 106 SER A N 1
ATOM 885 C CA . SER A 1 106 ? -9.228 -6.172 17.263 1.00 96.81 106 SER A CA 1
ATOM 886 C C . SER A 1 106 ? -9.752 -5.439 18.501 1.00 96.81 106 SER A C 1
ATOM 888 O O . SER A 1 106 ? -10.846 -5.765 18.981 1.00 96.81 106 SER A O 1
ATOM 890 N N . ASN A 1 107 ? -8.990 -4.462 19.001 1.00 97.00 107 ASN A N 1
ATOM 891 C CA . ASN A 1 107 ? -9.340 -3.650 20.165 1.00 97.00 107 ASN A CA 1
ATOM 892 C C . ASN A 1 107 ? -10.349 -2.546 19.820 1.00 97.00 107 ASN A C 1
ATOM 894 O O . ASN A 1 107 ? -11.317 -2.350 20.555 1.00 97.00 107 ASN A O 1
ATOM 898 N N . TYR A 1 108 ? -10.158 -1.852 18.695 1.00 97.44 108 TYR A N 1
ATOM 899 C CA . TYR A 1 108 ? -10.965 -0.678 18.336 1.00 97.44 108 TYR A CA 1
ATOM 900 C C . TYR A 1 108 ? -12.114 -0.965 17.356 1.00 97.44 108 TYR A C 1
ATOM 902 O O . TYR A 1 108 ? -13.088 -0.210 17.303 1.00 97.44 108 TYR A O 1
ATOM 910 N N . PHE A 1 109 ? -12.034 -2.054 16.590 1.00 96.69 109 PHE A N 1
ATOM 911 C CA . PHE A 1 109 ? -12.985 -2.420 15.537 1.00 96.69 109 PHE A CA 1
ATOM 912 C C . PHE A 1 109 ? -13.351 -3.914 15.627 1.00 96.69 109 PHE A C 1
ATOM 914 O O . PHE A 1 109 ? -12.960 -4.703 14.766 1.00 96.69 109 PHE A O 1
ATOM 921 N N . PRO A 1 110 ? -14.135 -4.330 16.640 1.00 95.06 110 PRO A N 1
ATOM 922 C CA . PRO A 1 110 ? -14.405 -5.744 16.921 1.00 95.06 110 PRO A CA 1
ATOM 923 C C . PRO A 1 110 ? -15.070 -6.499 15.759 1.00 95.06 110 PRO A C 1
ATOM 925 O O . PRO A 1 110 ? -14.795 -7.682 15.583 1.00 95.06 110 PRO A O 1
ATOM 928 N N . ASP A 1 111 ? -15.855 -5.816 14.917 1.00 95.12 111 ASP A N 1
ATOM 929 C CA . ASP A 1 111 ? -16.431 -6.369 13.677 1.00 95.12 111 ASP A CA 1
ATOM 930 C C . ASP A 1 111 ? -15.374 -6.894 12.684 1.00 95.12 111 ASP A C 1
ATOM 932 O O . ASP A 1 111 ? -15.707 -7.635 11.760 1.00 95.12 111 ASP A O 1
ATOM 936 N N . TYR A 1 112 ? -14.113 -6.481 12.842 1.00 97.25 112 TYR A N 1
ATOM 937 C CA . TYR A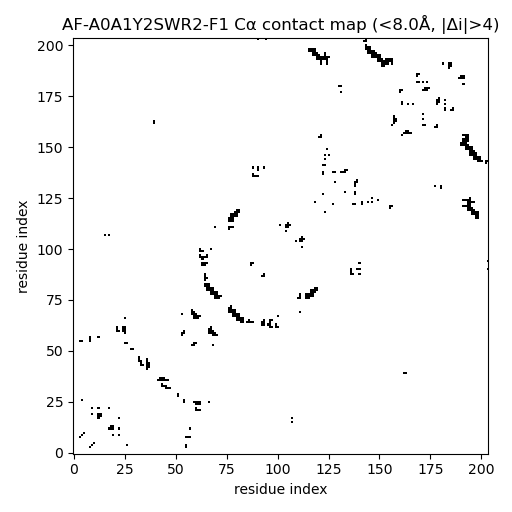 1 112 ? -12.985 -6.829 11.979 1.00 97.25 112 TYR A CA 1
ATOM 938 C C . TYR A 1 112 ? -11.946 -7.718 12.675 1.00 97.25 112 TYR A C 1
ATOM 940 O O . TYR A 1 112 ? -10.920 -8.022 12.073 1.00 97.25 112 TYR A O 1
ATOM 948 N N . ARG A 1 113 ? -12.191 -8.154 13.917 1.00 95.06 113 ARG A N 1
ATOM 949 C CA . ARG A 1 113 ? -11.243 -8.961 14.708 1.00 95.06 113 ARG A CA 1
ATOM 950 C C . ARG A 1 113 ? -10.751 -10.206 13.961 1.00 95.06 113 ARG A C 1
ATOM 952 O O . ARG A 1 113 ? -9.553 -10.476 13.922 1.00 95.06 113 ARG A O 1
ATOM 959 N N . ASP A 1 114 ? -11.683 -10.922 13.340 1.00 94.25 114 ASP A N 1
ATOM 960 C CA . ASP A 1 114 ? -11.423 -12.171 12.613 1.00 94.25 114 ASP A CA 1
ATOM 961 C C . ASP A 1 114 ? -11.432 -11.972 11.088 1.00 94.25 114 ASP A C 1
ATOM 963 O O . ASP A 1 114 ? -11.533 -12.925 10.314 1.00 94.25 114 ASP A O 1
ATOM 967 N N . ALA A 1 115 ? -11.358 -10.718 10.635 1.00 96.69 115 ALA A N 1
ATOM 968 C CA . ALA A 1 115 ? -11.383 -10.385 9.223 1.00 96.69 115 ALA A CA 1
ATOM 969 C C . ALA A 1 115 ? -10.112 -10.879 8.513 1.00 96.69 115 ALA A C 1
ATOM 971 O O . ALA A 1 115 ? -8.993 -10.738 9.010 1.00 96.69 115 ALA A O 1
ATOM 972 N N . LEU A 1 116 ? -10.287 -11.420 7.305 1.00 96.81 116 LEU A N 1
ATOM 973 C CA . LEU A 1 116 ? -9.167 -11.797 6.444 1.00 96.81 116 LEU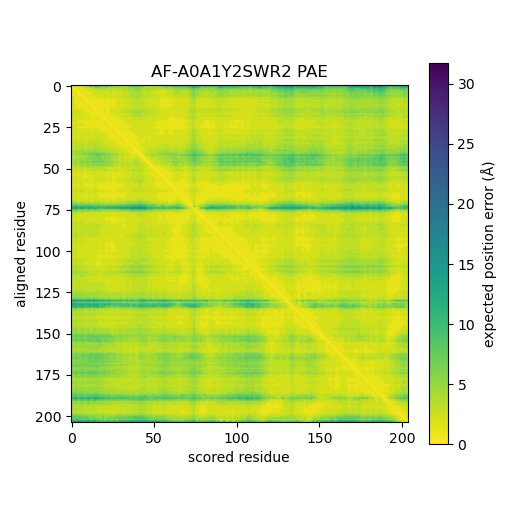 A CA 1
ATOM 974 C C . LEU A 1 116 ? -8.398 -10.551 6.006 1.00 96.81 116 LEU A C 1
ATOM 976 O O . LEU A 1 116 ? -9.013 -9.541 5.652 1.00 96.81 116 LEU A O 1
ATOM 980 N N . LEU A 1 117 ? -7.070 -10.648 5.941 1.00 98.31 117 LEU A N 1
ATOM 981 C CA . LEU A 1 117 ? -6.255 -9.610 5.325 1.00 98.31 117 LEU A CA 1
ATOM 982 C C . LEU A 1 117 ? -6.076 -9.918 3.838 1.00 98.31 117 LEU A C 1
ATOM 984 O O . LEU A 1 117 ? -5.703 -11.031 3.464 1.00 98.31 117 LEU A O 1
ATOM 988 N N . ARG A 1 118 ? -6.352 -8.935 2.988 1.00 98.25 118 ARG A N 1
ATOM 989 C CA . ARG A 1 118 ? -6.276 -9.045 1.529 1.00 98.25 118 ARG A CA 1
ATOM 990 C C . ARG A 1 118 ? -5.373 -7.968 0.971 1.00 98.25 118 ARG A C 1
ATOM 992 O O . ARG A 1 118 ? -5.345 -6.872 1.509 1.00 98.25 118 ARG A O 1
ATOM 999 N N . CYS A 1 119 ? -4.686 -8.244 -0.121 1.00 98.44 119 CYS A N 1
ATOM 1000 C CA . CYS A 1 119 ? -3.941 -7.234 -0.859 1.00 98.44 119 CYS A CA 1
ATOM 1001 C C . CYS A 1 119 ? -4.215 -7.403 -2.350 1.00 98.44 119 CYS A C 1
ATOM 1003 O O . CYS A 1 119 ? -4.297 -8.528 -2.842 1.00 98.44 119 CYS A O 1
ATOM 1005 N N . GLU A 1 120 ? -4.349 -6.286 -3.054 1.00 97.75 120 GLU A N 1
ATOM 1006 C CA . GLU A 1 120 ? -4.306 -6.232 -4.509 1.00 97.75 120 GLU A CA 1
ATOM 1007 C C . GLU A 1 120 ? -3.144 -5.326 -4.904 1.00 97.75 120 GLU A C 1
ATOM 1009 O O . GLU A 1 120 ? -3.073 -4.173 -4.480 1.00 97.75 120 GLU A O 1
ATOM 1014 N N . SER A 1 121 ? -2.192 -5.860 -5.664 1.00 98.00 121 SER A N 1
ATOM 1015 C CA . SER A 1 121 ? -1.008 -5.107 -6.071 1.00 98.00 121 SER A CA 1
ATOM 1016 C C . SER A 1 121 ? -0.292 -5.783 -7.232 1.00 98.00 121 SER A C 1
ATOM 1018 O O . SER A 1 121 ? -0.260 -7.013 -7.332 1.00 98.00 121 SER A O 1
ATOM 1020 N N . TRP A 1 122 ? 0.400 -4.995 -8.054 1.00 97.38 122 TRP A N 1
ATOM 1021 C CA . TRP A 1 122 ? 1.378 -5.505 -9.017 1.00 97.38 122 TRP A CA 1
ATOM 1022 C C . TRP A 1 122 ? 2.468 -6.342 -8.325 1.00 97.38 122 TRP A C 1
ATOM 1024 O O . TRP A 1 122 ? 2.995 -7.279 -8.918 1.00 97.38 122 TRP A O 1
ATOM 1034 N N . MET A 1 123 ? 2.764 -6.068 -7.047 1.00 97.50 123 MET A N 1
ATOM 1035 C CA . MET A 1 123 ? 3.712 -6.843 -6.235 1.00 97.50 123 MET A CA 1
ATOM 1036 C C . MET A 1 123 ? 3.243 -8.275 -5.948 1.00 97.50 123 MET A C 1
ATOM 1038 O O . MET A 1 123 ? 4.045 -9.123 -5.561 1.00 97.50 123 MET A O 1
ATOM 1042 N N . LEU A 1 124 ? 1.957 -8.567 -6.141 1.00 98.06 124 LEU A N 1
ATOM 1043 C CA . LEU A 1 124 ? 1.374 -9.897 -5.976 1.00 98.06 124 LEU A CA 1
ATOM 1044 C C . LEU A 1 124 ? 1.291 -10.671 -7.300 1.00 98.06 124 LEU A C 1
ATOM 1046 O O . LEU A 1 124 ? 0.765 -11.781 -7.329 1.00 98.06 124 LEU A O 1
ATOM 1050 N N . ASN A 1 125 ? 1.824 -10.122 -8.396 1.00 97.00 125 ASN A N 1
ATOM 1051 C CA . ASN A 1 125 ? 1.841 -10.825 -9.669 1.00 97.00 125 ASN A CA 1
ATOM 1052 C C . ASN A 1 125 ? 2.719 -12.097 -9.586 1.00 97.00 125 ASN A C 1
ATOM 1054 O O . ASN A 1 125 ? 3.921 -11.989 -9.301 1.00 97.00 125 ASN A O 1
ATOM 1058 N N . PRO A 1 126 ? 2.173 -13.296 -9.873 1.00 95.88 126 PRO A N 1
ATOM 1059 C CA . PRO A 1 126 ? 2.884 -14.564 -9.711 1.00 95.88 126 PRO A CA 1
ATOM 1060 C C . PRO A 1 126 ? 4.068 -14.739 -10.667 1.00 95.88 126 PRO A C 1
ATOM 1062 O O . PRO A 1 126 ? 4.857 -15.662 -10.478 1.00 95.88 126 PRO A O 1
ATOM 1065 N N . VAL A 1 127 ? 4.236 -13.876 -11.678 1.00 94.56 127 VAL A N 1
ATOM 1066 C CA . VAL A 1 127 ? 5.411 -13.941 -12.557 1.00 94.56 127 VAL A CA 1
ATOM 1067 C C . VAL A 1 127 ? 6.684 -13.382 -11.902 1.00 94.56 127 VAL A C 1
ATOM 1069 O O . VAL A 1 127 ? 7.789 -13.710 -12.336 1.00 94.56 127 VAL A O 1
ATOM 1072 N N . LEU A 1 128 ? 6.559 -12.580 -10.836 1.00 94.69 128 LEU A N 1
ATOM 1073 C CA . LEU A 1 128 ? 7.683 -11.888 -10.189 1.00 94.69 128 LEU A CA 1
ATOM 1074 C C . LEU A 1 128 ? 8.811 -12.822 -9.704 1.00 94.69 128 LEU A C 1
ATOM 1076 O O . LEU A 1 128 ? 9.973 -12.509 -9.980 1.00 94.69 128 LEU A O 1
ATOM 1080 N N . PRO A 1 129 ? 8.546 -13.969 -9.044 1.00 94.44 129 PRO A N 1
ATOM 1081 C CA . PRO A 1 129 ? 9.605 -14.869 -8.579 1.00 94.44 129 PRO A CA 1
ATOM 1082 C C . PRO A 1 129 ? 10.439 -15.503 -9.700 1.00 94.44 129 PRO A C 1
ATOM 1084 O O . PRO A 1 129 ? 11.534 -15.987 -9.433 1.00 94.44 129 PRO A O 1
ATOM 1087 N N . TYR A 1 130 ? 9.955 -15.510 -10.947 1.00 91.56 130 TYR A N 1
ATOM 1088 C CA . TYR A 1 130 ? 10.695 -16.086 -12.076 1.00 91.56 130 TYR A CA 1
ATOM 1089 C C . TYR A 1 130 ? 11.765 -15.147 -12.640 1.00 91.56 130 TYR A C 1
ATOM 1091 O O . TYR A 1 130 ? 12.635 -15.594 -13.386 1.00 91.56 130 TYR A O 1
ATOM 1099 N N . PHE A 1 131 ? 11.718 -13.853 -12.313 1.00 88.94 131 PHE A N 1
ATOM 1100 C CA . PHE A 1 131 ? 12.714 -12.889 -12.792 1.00 88.94 131 PHE A CA 1
ATOM 1101 C C . PHE A 1 131 ? 13.276 -11.946 -11.723 1.00 88.94 131 PHE A C 1
ATOM 1103 O O . PHE A 1 131 ? 14.198 -11.187 -12.028 1.00 88.94 131 PHE A O 1
ATOM 1110 N N . LEU A 1 132 ? 12.773 -11.989 -10.488 1.00 90.50 132 LEU A N 1
ATOM 1111 C CA . LEU A 1 132 ? 13.412 -11.391 -9.316 1.00 90.50 132 LEU A CA 1
ATOM 1112 C C . LEU A 1 132 ? 14.160 -12.462 -8.517 1.00 90.50 132 LEU A C 1
ATOM 1114 O O . LEU A 1 132 ? 13.797 -13.633 -8.536 1.00 90.50 132 LEU A O 1
ATOM 1118 N N . THR A 1 133 ? 15.214 -12.061 -7.806 1.00 88.12 133 THR A N 1
ATOM 1119 C CA . THR A 1 133 ? 15.979 -12.999 -6.975 1.00 88.12 133 THR A CA 1
ATOM 1120 C C . THR A 1 133 ? 15.208 -13.371 -5.706 1.00 88.12 133 THR A C 1
ATOM 1122 O O . THR A 1 133 ? 14.287 -12.661 -5.292 1.00 88.12 133 THR A O 1
ATOM 1125 N N . ASN A 1 134 ? 15.596 -14.472 -5.057 1.00 82.69 134 ASN A N 1
ATOM 1126 C CA . ASN A 1 134 ? 14.972 -14.914 -3.805 1.00 82.69 134 ASN A CA 1
ATOM 1127 C C . ASN A 1 134 ? 15.200 -13.932 -2.643 1.00 82.69 134 ASN A C 1
ATOM 1129 O O . ASN A 1 134 ? 14.426 -13.926 -1.693 1.00 82.69 134 ASN A O 1
ATOM 1133 N N . GLU A 1 135 ? 16.227 -13.089 -2.730 1.00 87.56 135 GLU A N 1
ATOM 1134 C CA . GLU A 1 135 ? 16.549 -12.034 -1.764 1.00 87.56 135 GLU A CA 1
ATOM 1135 C C . GLU A 1 135 ? 15.715 -10.759 -1.990 1.00 87.56 135 GLU A C 1
ATOM 1137 O O . GLU A 1 135 ? 15.811 -9.799 -1.223 1.00 87.56 135 GLU A O 1
ATOM 1142 N N . SER A 1 136 ? 14.891 -10.718 -3.043 1.00 94.00 136 SER A N 1
ATOM 1143 C CA . SER A 1 136 ? 13.996 -9.597 -3.315 1.00 94.00 136 SER A CA 1
ATOM 1144 C C . SER A 1 136 ? 12.961 -9.448 -2.204 1.00 94.00 136 SER A C 1
ATOM 1146 O O . SER A 1 136 ? 12.121 -10.322 -1.995 1.00 94.00 136 SER A O 1
ATOM 1148 N N . LYS A 1 137 ? 12.941 -8.275 -1.562 1.00 95.75 137 LYS A N 1
ATOM 1149 C CA . LYS A 1 137 ? 11.916 -7.918 -0.569 1.00 95.75 137 LYS A CA 1
ATOM 1150 C C . LYS A 1 137 ? 10.490 -8.017 -1.128 1.00 95.75 137 LYS A C 1
ATOM 1152 O O . LYS A 1 137 ? 9.576 -8.373 -0.396 1.00 95.75 137 LYS A O 1
ATOM 1157 N N . ILE A 1 138 ? 10.304 -7.761 -2.429 1.00 96.31 138 ILE A N 1
ATOM 1158 C CA . ILE A 1 138 ? 9.005 -7.912 -3.110 1.00 96.31 138 ILE A CA 1
ATOM 1159 C C . ILE A 1 138 ? 8.583 -9.384 -3.127 1.00 96.31 138 ILE A C 1
ATOM 1161 O O . ILE A 1 138 ? 7.439 -9.694 -2.814 1.00 96.31 138 ILE A O 1
ATOM 1165 N N . VAL A 1 139 ? 9.507 -10.294 -3.454 1.00 95.94 139 VAL A N 1
ATOM 1166 C CA . VAL A 1 139 ? 9.229 -11.739 -3.478 1.00 95.94 139 VAL A CA 1
ATOM 1167 C C . VAL A 1 139 ? 8.965 -12.254 -2.064 1.00 95.94 139 VAL A C 1
ATOM 1169 O O . VAL A 1 139 ? 8.016 -13.007 -1.864 1.00 95.94 139 VAL A O 1
ATOM 1172 N N . SER A 1 140 ? 9.744 -11.815 -1.072 1.00 95.81 140 SER A N 1
ATOM 1173 C CA . SER A 1 140 ? 9.506 -12.161 0.335 1.00 95.81 140 SER A CA 1
ATOM 1174 C C . SER A 1 140 ? 8.137 -11.685 0.820 1.00 95.81 140 SER A C 1
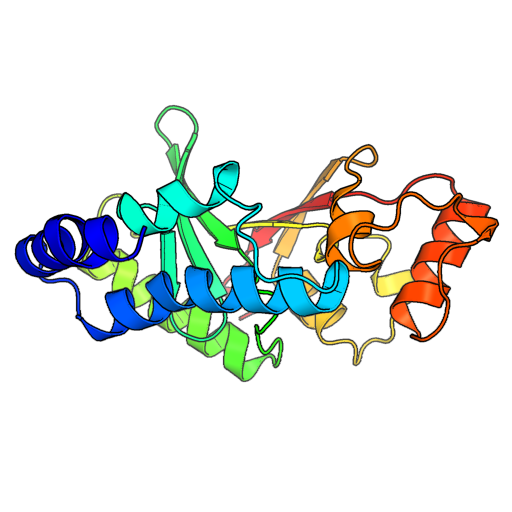ATOM 1176 O O . SER A 1 140 ? 7.407 -12.470 1.415 1.00 95.81 140 SER A O 1
ATOM 1178 N N . PHE A 1 141 ? 7.753 -10.442 0.510 1.00 97.81 141 PHE A N 1
ATOM 1179 C CA . PHE A 1 141 ? 6.426 -9.910 0.826 1.00 97.81 141 PHE A CA 1
ATOM 1180 C C . PHE A 1 141 ? 5.311 -10.703 0.131 1.00 97.81 141 PHE A C 1
ATOM 1182 O O . PHE A 1 141 ? 4.330 -11.072 0.768 1.00 97.81 141 PHE A O 1
ATOM 1189 N N . GLN A 1 142 ? 5.472 -11.026 -1.155 1.00 97.44 142 GLN A N 1
ATOM 1190 C CA . GLN A 1 142 ? 4.490 -11.798 -1.920 1.00 97.44 142 GLN A CA 1
ATOM 1191 C C . GLN A 1 142 ? 4.234 -13.188 -1.319 1.00 97.44 142 GLN A C 1
ATOM 1193 O O . GLN A 1 142 ? 3.090 -13.634 -1.294 1.00 97.44 142 GLN A O 1
ATOM 1198 N N . ARG A 1 143 ? 5.266 -13.868 -0.801 1.00 96.50 143 ARG A N 1
ATOM 1199 C CA . ARG A 1 143 ? 5.140 -15.214 -0.199 1.00 96.50 143 ARG A CA 1
ATOM 1200 C C . ARG A 1 143 ? 4.236 -15.263 1.033 1.00 96.50 143 ARG A C 1
ATOM 1202 O O . ARG A 1 143 ? 3.751 -16.339 1.384 1.00 96.50 143 ARG A O 1
ATOM 1209 N N . LEU A 1 144 ? 3.983 -14.114 1.658 1.00 97.75 144 LEU A N 1
ATOM 1210 C CA . LEU A 1 144 ? 3.045 -13.987 2.772 1.00 97.75 144 LEU A CA 1
ATOM 1211 C C . LEU A 1 144 ? 1.585 -14.156 2.328 1.00 97.75 144 LEU A C 1
ATOM 1213 O O . LEU A 1 144 ? 0.705 -14.229 3.179 1.00 97.75 144 LEU A O 1
ATOM 1217 N N . PHE A 1 145 ? 1.310 -14.214 1.022 1.00 98.44 145 PHE A N 1
ATOM 1218 C CA . PHE A 1 145 ? -0.034 -14.297 0.468 1.00 98.44 145 PHE A CA 1
ATOM 1219 C C . PHE A 1 145 ? -0.251 -15.595 -0.309 1.00 98.44 145 PHE A C 1
ATOM 1221 O O . PHE A 1 145 ? 0.616 -16.048 -1.055 1.00 98.44 145 PHE A O 1
ATOM 1228 N N . ASP A 1 146 ? -1.456 -16.144 -0.192 1.00 98.19 146 ASP A N 1
ATOM 1229 C CA . ASP A 1 146 ? -2.010 -17.052 -1.190 1.00 98.19 146 ASP A CA 1
ATOM 1230 C C . ASP A 1 146 ? -2.667 -16.225 -2.292 1.00 98.19 146 ASP A C 1
ATOM 1232 O O . ASP A 1 146 ? -3.640 -15.503 -2.057 1.00 98.19 146 ASP A O 1
ATOM 1236 N N . ILE A 1 147 ? -2.108 -16.304 -3.501 1.00 98.19 147 ILE A N 1
ATOM 1237 C CA . ILE A 1 147 ? -2.621 -15.589 -4.670 1.00 98.19 147 ILE A CA 1
ATOM 1238 C C . ILE A 1 147 ? -3.878 -16.300 -5.173 1.00 98.19 147 ILE A C 1
ATOM 1240 O O . ILE A 1 147 ? -3.849 -17.478 -5.520 1.00 98.19 147 ILE A O 1
ATOM 1244 N N . THR A 1 148 ? -4.986 -15.568 -5.205 1.00 97.69 148 THR A N 1
ATOM 1245 C CA . THR A 1 148 ? -6.328 -16.088 -5.519 1.00 97.69 148 THR A CA 1
ATOM 1246 C C . THR A 1 148 ? -6.838 -15.641 -6.882 1.00 97.69 148 THR A C 1
ATOM 1248 O O . THR A 1 148 ? -7.672 -16.323 -7.473 1.00 97.69 148 THR A O 1
ATOM 1251 N N . ALA A 1 149 ? -6.337 -14.520 -7.402 1.00 97.44 149 ALA A N 1
ATOM 1252 C CA . ALA A 1 149 ? -6.666 -14.028 -8.732 1.00 97.44 149 ALA A CA 1
ATOM 1253 C C . ALA A 1 149 ? -5.530 -13.172 -9.302 1.00 97.44 149 ALA A C 1
ATOM 1255 O O . ALA A 1 149 ? -4.680 -12.669 -8.564 1.00 97.44 149 ALA A O 1
ATOM 1256 N N . VAL A 1 150 ? -5.544 -12.986 -10.620 1.00 97.44 150 VAL A N 1
ATOM 1257 C CA . VAL A 1 150 ? -4.672 -12.055 -11.341 1.00 97.44 150 VAL A CA 1
ATOM 1258 C C . VAL A 1 150 ? -5.534 -11.272 -12.321 1.00 97.44 150 VAL A C 1
ATOM 1260 O O . VAL A 1 150 ? -6.319 -11.864 -13.059 1.00 97.44 150 VAL A O 1
ATOM 1263 N N . ASN A 1 151 ? -5.383 -9.953 -12.322 1.00 96.50 151 ASN A N 1
ATOM 1264 C CA . ASN A 1 151 ? -5.941 -9.063 -13.326 1.00 96.50 151 ASN A CA 1
ATOM 1265 C C . ASN A 1 151 ? -4.802 -8.596 -14.251 1.00 96.50 151 ASN A C 1
ATOM 1267 O O . ASN A 1 151 ? -4.089 -7.658 -13.879 1.00 96.50 151 ASN A O 1
ATOM 1271 N N . PRO A 1 152 ? -4.597 -9.241 -15.415 1.00 92.56 152 PRO A N 1
ATOM 1272 C CA . PRO A 1 152 ? -3.501 -8.910 -16.325 1.00 92.56 152 PRO A CA 1
ATOM 1273 C C . PRO A 1 152 ? -3.668 -7.540 -16.997 1.00 92.56 152 PRO A C 1
ATOM 1275 O O . PRO A 1 152 ? -2.668 -6.954 -17.401 1.00 92.56 152 PRO A O 1
ATOM 1278 N N . ASP A 1 153 ? -4.896 -7.015 -17.056 1.00 91.94 153 ASP A N 1
ATOM 1279 C CA . ASP A 1 153 ? -5.224 -5.743 -17.712 1.00 91.94 153 ASP A CA 1
ATOM 1280 C C . ASP A 1 153 ? -4.966 -4.518 -16.814 1.00 91.94 153 ASP A C 1
ATOM 1282 O O . ASP A 1 153 ? -5.084 -3.378 -17.262 1.00 91.94 153 ASP A O 1
ATOM 1286 N N . SER A 1 154 ? -4.631 -4.723 -15.533 1.00 93.50 154 SER A N 1
ATOM 1287 C CA . SER A 1 154 ? -4.304 -3.616 -14.630 1.00 93.50 154 SER A CA 1
ATOM 1288 C C . SER A 1 154 ? -2.952 -2.996 -14.983 1.00 93.50 154 SER A C 1
ATOM 1290 O O . SER A 1 154 ? -1.917 -3.658 -14.926 1.00 93.50 154 SER A O 1
ATOM 1292 N N . GLU A 1 155 ? -2.945 -1.694 -15.270 1.00 92.00 155 GLU A N 1
ATOM 1293 C CA . GLU A 1 155 ? -1.732 -0.936 -15.591 1.00 92.00 155 GLU A CA 1
ATOM 1294 C C . GLU A 1 155 ? -1.112 -0.205 -14.385 1.00 92.00 155 GLU A C 1
ATOM 1296 O O . GLU A 1 155 ? -0.218 0.625 -14.560 1.00 92.00 155 GLU A O 1
ATOM 1301 N N . ASP A 1 156 ? -1.518 -0.523 -13.151 1.00 91.56 156 ASP A N 1
ATOM 1302 C CA . ASP A 1 156 ? -1.008 0.123 -11.926 1.00 91.56 156 ASP A CA 1
ATOM 1303 C C . ASP A 1 156 ? 0.526 0.095 -11.826 1.00 91.56 156 ASP A C 1
ATOM 1305 O O . ASP A 1 156 ? 1.163 1.002 -11.285 1.00 91.56 156 ASP A O 1
ATOM 1309 N N . TRP A 1 157 ? 1.153 -0.940 -12.380 1.00 94.31 157 TRP A N 1
ATOM 1310 C CA . TRP A 1 157 ? 2.604 -1.064 -12.439 1.00 94.31 157 TRP A CA 1
ATOM 1311 C C . TRP A 1 157 ? 3.276 0.095 -13.193 1.00 94.31 157 TRP A C 1
ATOM 1313 O O . TRP A 1 157 ? 4.413 0.437 -12.868 1.00 94.31 157 TRP A O 1
ATOM 1323 N N . ARG A 1 158 ? 2.608 0.747 -14.156 1.00 93.75 158 ARG A N 1
ATOM 1324 C CA . ARG A 1 158 ? 3.139 1.951 -14.819 1.00 93.75 158 ARG A CA 1
ATOM 1325 C C . ARG A 1 158 ? 3.288 3.089 -13.826 1.00 93.75 158 ARG A C 1
ATOM 1327 O O . ARG A 1 158 ? 4.341 3.723 -13.767 1.00 93.75 158 ARG A O 1
ATOM 1334 N N . GLU A 1 159 ? 2.260 3.308 -13.015 1.00 90.69 159 GLU A N 1
ATOM 1335 C CA . GLU A 1 159 ? 2.236 4.356 -12.000 1.00 90.69 159 GLU A CA 1
ATOM 1336 C C . GLU A 1 159 ? 3.318 4.128 -10.939 1.00 90.69 159 GLU A C 1
ATOM 1338 O O . GLU A 1 159 ? 4.065 5.044 -10.585 1.00 90.69 159 GLU A O 1
ATOM 1343 N N . TRP A 1 160 ? 3.431 2.893 -10.448 1.00 92.50 160 TRP A N 1
ATOM 1344 C CA . TRP A 1 160 ? 4.259 2.585 -9.281 1.00 92.50 160 TRP A CA 1
ATOM 1345 C C . TRP A 1 160 ? 5.699 2.186 -9.608 1.00 92.50 160 TRP A C 1
ATOM 1347 O O . TRP A 1 160 ? 6.600 2.504 -8.835 1.00 92.50 160 TRP A O 1
ATOM 1357 N N . VAL A 1 161 ? 5.947 1.520 -10.737 1.00 94.94 161 VAL A N 1
ATOM 1358 C CA . VAL A 1 161 ? 7.297 1.081 -11.137 1.00 94.94 161 VAL A CA 1
ATOM 1359 C C . VAL A 1 161 ? 7.948 2.081 -12.090 1.00 94.94 161 VAL A C 1
ATOM 1361 O O . VAL A 1 161 ? 9.157 2.313 -12.005 1.00 94.94 161 VAL A O 1
ATOM 1364 N N . PHE A 1 162 ? 7.166 2.698 -12.978 1.00 94.62 162 PHE A N 1
ATOM 1365 C CA . PHE A 1 162 ? 7.654 3.573 -14.050 1.00 94.62 162 PHE A CA 1
ATOM 1366 C C . PHE A 1 162 ? 7.207 5.031 -13.900 1.00 94.62 162 PHE A C 1
ATOM 1368 O O . PHE A 1 162 ? 7.194 5.764 -14.884 1.00 94.62 162 PHE A O 1
ATOM 1375 N N . ASP A 1 163 ? 6.873 5.462 -12.681 1.00 91.12 163 ASP A N 1
ATOM 1376 C CA . ASP A 1 163 ? 6.564 6.862 -12.358 1.00 91.12 163 ASP A CA 1
ATOM 1377 C C . ASP A 1 163 ? 5.438 7.474 -13.218 1.00 91.12 163 ASP A C 1
ATOM 1379 O O . ASP A 1 163 ? 5.487 8.654 -13.562 1.00 91.12 163 ASP A O 1
ATOM 1383 N N . GLY A 1 164 ? 4.437 6.673 -13.596 1.00 88.06 164 GLY A N 1
ATOM 1384 C CA . GLY A 1 164 ? 3.314 7.129 -14.428 1.00 88.06 164 GLY A CA 1
ATOM 1385 C C . GLY A 1 164 ? 3.662 7.259 -15.914 1.00 88.06 164 GLY A C 1
ATOM 1386 O O . GLY A 1 164 ? 2.973 7.953 -16.660 1.00 88.06 164 GLY A O 1
ATOM 1387 N N . SER A 1 165 ? 4.744 6.618 -16.371 1.00 89.81 165 SER A N 1
ATOM 1388 C CA . SER A 1 165 ? 5.184 6.712 -17.763 1.00 89.81 165 SER A CA 1
ATOM 1389 C C . SER A 1 165 ? 4.141 6.168 -18.749 1.00 89.81 165 SER A C 1
ATOM 1391 O O . SER A 1 165 ? 3.811 4.978 -18.761 1.00 89.81 165 SER A O 1
ATOM 1393 N N . SER A 1 166 ? 3.704 7.045 -19.654 1.00 91.12 166 SER A N 1
ATOM 1394 C CA . SER A 1 166 ? 2.869 6.724 -20.818 1.00 91.12 166 SER A CA 1
ATOM 1395 C C . SER A 1 166 ? 3.678 6.266 -22.037 1.00 91.12 166 SER A C 1
ATOM 1397 O O . SER A 1 166 ? 3.128 6.113 -23.128 1.00 91.12 166 SER A O 1
ATOM 1399 N N . LEU A 1 167 ? 4.991 6.061 -21.882 1.00 94.19 167 LEU A N 1
ATOM 1400 C CA . LEU A 1 167 ? 5.838 5.622 -22.983 1.00 94.19 167 LEU A CA 1
ATOM 1401 C C . LEU A 1 167 ? 5.436 4.214 -23.465 1.00 94.19 167 LEU A C 1
ATOM 1403 O O . LEU A 1 167 ? 5.039 3.361 -22.654 1.00 94.19 167 LEU A O 1
ATOM 1407 N N . PRO A 1 168 ? 5.599 3.939 -24.774 1.00 95.38 168 PRO A N 1
ATOM 1408 C CA . PRO A 1 168 ? 5.581 2.580 -25.303 1.00 95.38 168 PRO A CA 1
ATOM 1409 C C . PRO A 1 168 ? 6.563 1.679 -24.549 1.00 95.38 168 PRO A C 1
ATOM 1411 O O . PRO A 1 168 ? 7.596 2.151 -24.060 1.00 95.38 168 PRO A O 1
ATOM 1414 N N . ILE A 1 169 ? 6.268 0.376 -24.486 1.00 96.00 169 ILE A N 1
ATOM 1415 C CA . ILE A 1 169 ? 7.062 -0.604 -23.726 1.00 96.00 169 ILE A CA 1
ATOM 1416 C C . ILE A 1 169 ? 8.546 -0.537 -24.106 1.00 96.00 169 ILE A C 1
ATOM 1418 O O . ILE A 1 169 ? 9.415 -0.639 -23.245 1.00 96.00 169 ILE A O 1
ATOM 1422 N N . GLU A 1 170 ? 8.863 -0.302 -25.376 1.00 96.00 170 GLU A N 1
ATOM 1423 C CA . GLU A 1 170 ? 10.222 -0.247 -25.912 1.00 96.00 170 GLU A CA 1
ATOM 1424 C C . GLU A 1 170 ? 11.051 0.902 -25.337 1.00 96.00 170 GLU A C 1
ATOM 1426 O O . GLU A 1 170 ? 12.274 0.775 -25.216 1.00 96.00 170 GLU A O 1
ATOM 1431 N N . LEU A 1 171 ? 10.384 1.994 -24.967 1.00 96.62 171 LEU A N 1
ATOM 1432 C CA . LEU A 1 171 ? 10.987 3.237 -24.499 1.00 96.62 171 LEU A CA 1
ATOM 1433 C C . LEU A 1 171 ? 10.942 3.385 -22.975 1.00 96.62 171 LEU A C 1
ATOM 1435 O O . LEU A 1 171 ? 11.500 4.347 -22.452 1.00 96.62 171 LEU A O 1
ATOM 1439 N N . LEU A 1 172 ? 10.331 2.437 -22.256 1.00 96.81 172 LEU A N 1
ATOM 1440 C CA . LEU A 1 172 ? 10.343 2.447 -20.795 1.00 96.81 172 LEU A CA 1
ATOM 1441 C C . LEU A 1 172 ? 11.785 2.431 -20.250 1.00 96.81 172 LEU A C 1
ATOM 1443 O O . LEU A 1 172 ? 12.644 1.735 -20.813 1.00 96.81 172 LEU A O 1
ATOM 1447 N N . PRO A 1 173 ? 12.065 3.176 -19.163 1.00 95.56 173 PRO A N 1
ATOM 1448 C CA . PRO A 1 173 ? 13.397 3.252 -18.577 1.00 95.56 173 PRO A CA 1
ATOM 1449 C C . PRO A 1 173 ? 13.849 1.901 -18.011 1.00 95.56 173 PRO A C 1
ATOM 1451 O O . PRO A 1 173 ? 13.047 1.065 -17.610 1.00 95.56 173 PRO A O 1
ATOM 1454 N N . GLU A 1 174 ? 15.162 1.693 -17.973 1.00 96.25 174 GLU A N 1
ATOM 1455 C CA . GLU A 1 174 ? 15.821 0.449 -17.547 1.00 96.25 174 GLU A CA 1
ATOM 1456 C C . GLU A 1 174 ? 16.917 0.732 -16.508 1.00 96.25 174 GLU A C 1
ATOM 1458 O O . GLU A 1 174 ? 17.938 0.057 -16.437 1.00 96.25 174 GLU A O 1
ATOM 1463 N N . ASP A 1 175 ? 16.742 1.768 -15.702 1.00 95.44 175 ASP A N 1
ATOM 1464 C CA . ASP A 1 175 ? 17.693 2.234 -14.688 1.00 95.44 175 ASP A CA 1
ATOM 1465 C C . ASP A 1 175 ? 17.735 1.350 -13.429 1.00 95.44 175 ASP A C 1
ATOM 1467 O O . ASP A 1 175 ? 18.698 1.407 -12.668 1.00 95.44 175 ASP A O 1
ATOM 1471 N N . THR A 1 176 ? 16.749 0.465 -13.236 1.00 93.44 176 THR A N 1
ATOM 1472 C CA . THR A 1 176 ? 16.728 -0.524 -12.144 1.00 93.44 176 THR A CA 1
ATOM 1473 C C . THR A 1 176 ? 16.556 -1.951 -12.665 1.00 93.44 176 THR A C 1
ATOM 1475 O O . THR A 1 176 ? 16.039 -2.179 -13.761 1.00 93.44 176 THR A O 1
ATOM 1478 N N . SER A 1 177 ? 16.975 -2.945 -11.874 1.00 92.56 177 SER A N 1
ATOM 1479 C CA . SER A 1 177 ? 16.783 -4.366 -12.204 1.00 92.56 1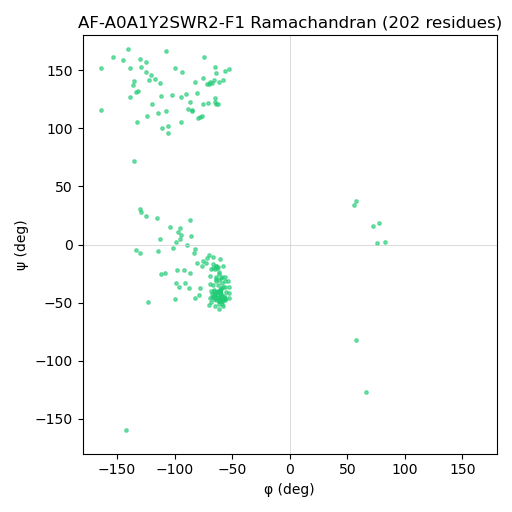77 SER A CA 1
ATOM 1480 C C . SER A 1 177 ? 15.304 -4.736 -12.344 1.00 92.56 177 SER A C 1
ATOM 1482 O O . SER A 1 177 ? 14.949 -5.464 -13.269 1.00 92.56 177 SER A O 1
ATOM 1484 N N . LEU A 1 178 ? 14.439 -4.187 -11.485 1.00 94.31 178 LEU A N 1
ATOM 1485 C CA . LEU A 1 178 ? 12.991 -4.384 -11.547 1.00 94.31 178 LEU A CA 1
ATOM 1486 C C . LEU A 1 178 ? 12.405 -3.855 -12.864 1.00 94.31 178 LEU A C 1
ATOM 1488 O O . LEU A 1 178 ? 11.683 -4.580 -13.548 1.00 94.31 178 LEU A O 1
ATOM 1492 N N . ARG A 1 179 ? 12.764 -2.624 -13.253 1.00 95.88 179 ARG A N 1
ATOM 1493 C CA . ARG A 1 179 ? 12.306 -2.006 -14.506 1.00 95.88 179 ARG A CA 1
ATOM 1494 C C . ARG A 1 179 ? 12.742 -2.806 -15.731 1.00 95.88 179 ARG A C 1
ATOM 1496 O O . ARG A 1 179 ? 11.912 -3.106 -16.585 1.00 95.88 179 ARG A O 1
ATOM 1503 N N . LYS A 1 180 ? 14.010 -3.234 -15.776 1.00 95.19 180 LYS A N 1
ATOM 1504 C CA . LYS A 1 180 ? 14.531 -4.135 -16.823 1.00 95.19 180 LYS A CA 1
ATOM 1505 C C . LYS A 1 180 ? 13.727 -5.428 -16.913 1.00 95.19 180 LYS A C 1
ATOM 1507 O O . LYS A 1 180 ? 13.349 -5.853 -18.002 1.00 95.19 180 LYS A O 1
ATOM 1512 N N . ALA A 1 181 ? 13.471 -6.062 -15.769 1.00 94.12 181 ALA A N 1
ATOM 1513 C CA . ALA A 1 181 ? 12.808 -7.355 -15.728 1.00 94.12 181 ALA A CA 1
ATOM 1514 C C . ALA A 1 181 ? 11.344 -7.273 -16.188 1.00 94.12 181 ALA A C 1
ATOM 1516 O O . ALA A 1 181 ? 10.942 -8.072 -17.034 1.00 94.12 181 ALA A O 1
ATOM 1517 N N . ILE A 1 182 ? 10.589 -6.273 -15.715 1.00 95.19 182 ILE A N 1
ATOM 1518 C CA . ILE A 1 182 ? 9.197 -6.049 -16.137 1.00 95.19 182 ILE A CA 1
ATOM 1519 C C . ILE A 1 182 ? 9.132 -5.660 -17.617 1.00 95.19 182 ILE A C 1
ATOM 1521 O O . ILE A 1 182 ? 8.342 -6.237 -18.358 1.00 95.19 182 ILE A O 1
ATOM 1525 N N . LYS A 1 183 ? 10.000 -4.756 -18.094 1.00 95.75 183 LYS A N 1
ATOM 1526 C CA . LYS A 1 183 ? 10.044 -4.370 -19.515 1.00 95.75 183 LYS A CA 1
ATOM 1527 C C . LYS A 1 183 ? 10.318 -5.567 -20.428 1.00 95.75 183 LYS A C 1
ATOM 1529 O O . LYS A 1 183 ? 9.660 -5.719 -21.455 1.00 95.75 183 LYS A O 1
ATOM 1534 N N . ARG A 1 184 ? 11.272 -6.431 -20.062 1.00 94.81 184 ARG A N 1
ATOM 1535 C CA . ARG A 1 184 ? 11.549 -7.677 -20.795 1.00 94.81 184 ARG A CA 1
ATOM 1536 C C . ARG A 1 184 ? 10.328 -8.596 -20.808 1.00 94.81 184 ARG A C 1
ATOM 1538 O O . ARG A 1 184 ? 9.948 -9.058 -21.876 1.00 94.81 184 ARG A O 1
ATOM 1545 N N . HIS A 1 185 ? 9.695 -8.812 -19.655 1.00 94.50 185 HIS A N 1
ATOM 1546 C CA . HIS A 1 185 ? 8.499 -9.650 -19.561 1.00 94.50 185 HIS A CA 1
ATOM 1547 C C . HIS A 1 185 ? 7.359 -9.124 -20.445 1.00 94.50 185 HIS A C 1
ATOM 1549 O O . HIS A 1 185 ? 6.795 -9.881 -21.230 1.00 94.50 185 HIS A O 1
ATOM 1555 N N . MET A 1 186 ? 7.095 -7.815 -20.404 1.00 94.50 186 MET A N 1
ATOM 1556 C CA . MET A 1 186 ? 6.091 -7.166 -21.250 1.00 94.50 186 MET A CA 1
ATOM 1557 C C . MET A 1 186 ? 6.379 -7.328 -22.746 1.00 94.50 186 MET A C 1
ATOM 1559 O O . MET A 1 186 ? 5.452 -7.540 -23.518 1.00 94.50 186 MET A O 1
ATOM 1563 N N . ARG A 1 187 ? 7.648 -7.284 -23.174 1.00 94.38 187 ARG A N 1
ATOM 1564 C CA . ARG A 1 187 ? 8.024 -7.538 -24.579 1.00 94.38 187 ARG A CA 1
ATOM 1565 C C . ARG A 1 187 ? 7.775 -8.979 -25.022 1.00 94.38 187 ARG A C 1
ATOM 1567 O O . ARG A 1 187 ? 7.469 -9.207 -26.186 1.00 94.38 187 ARG A O 1
ATOM 1574 N N . GLU A 1 188 ? 7.959 -9.940 -24.124 1.00 92.50 188 GLU A N 1
ATOM 1575 C CA . GLU A 1 188 ? 7.861 -11.369 -24.441 1.00 92.50 188 GLU A CA 1
ATOM 1576 C C . GLU A 1 188 ? 6.434 -11.914 -24.328 1.00 92.50 188 GLU A C 1
ATOM 1578 O O . GLU A 1 188 ? 6.049 -12.789 -25.104 1.00 92.50 188 GLU A O 1
ATOM 1583 N N . LYS A 1 189 ? 5.672 -11.446 -23.335 1.00 91.62 189 LYS A N 1
ATOM 1584 C CA . LYS A 1 189 ? 4.349 -11.983 -22.983 1.00 91.62 189 LYS A CA 1
ATOM 1585 C C . LYS A 1 189 ? 3.202 -11.025 -23.274 1.00 91.62 189 LYS A C 1
ATOM 1587 O O . LYS A 1 189 ? 2.094 -11.491 -23.500 1.00 91.62 189 LYS A O 1
ATOM 1592 N N . GLY A 1 190 ? 3.462 -9.719 -23.298 1.00 87.62 190 GLY A N 1
ATOM 1593 C CA . GLY A 1 190 ? 2.438 -8.700 -23.529 1.00 87.62 190 GLY A CA 1
ATOM 1594 C C . GLY A 1 190 ? 1.526 -8.419 -22.332 1.00 87.62 190 GLY A C 1
ATOM 1595 O O . GLY A 1 190 ? 0.655 -7.566 -22.454 1.00 87.62 190 GLY A O 1
ATOM 1596 N N . GLU A 1 191 ? 1.729 -9.080 -21.188 1.00 90.56 191 GLU A N 1
ATOM 1597 C CA . GLU A 1 191 ? 0.877 -8.946 -20.003 1.00 90.56 191 GLU A CA 1
ATOM 1598 C C . GLU A 1 191 ? 1.697 -8.821 -18.712 1.00 90.56 191 GLU A C 1
ATOM 1600 O O . GLU A 1 191 ? 2.690 -9.519 -18.508 1.00 90.56 191 GLU A O 1
ATOM 1605 N N . PHE A 1 192 ? 1.278 -7.912 -17.833 1.00 94.38 192 PHE A N 1
ATOM 1606 C CA . PHE A 1 192 ? 1.758 -7.767 -16.462 1.00 94.38 192 PHE A CA 1
ATOM 1607 C C . PHE A 1 192 ? 0.734 -6.906 -15.729 1.00 94.38 192 PHE A C 1
ATOM 1609 O O . PHE A 1 192 ? 0.548 -5.750 -16.087 1.00 94.38 192 PHE A O 1
ATOM 1616 N N . GLY A 1 193 ? 0.069 -7.459 -14.721 1.00 95.44 193 GLY A N 1
ATOM 1617 C CA . GLY A 1 193 ? -0.950 -6.729 -13.972 1.00 95.44 193 GLY A CA 1
ATOM 1618 C C . GLY A 1 193 ? -0.943 -7.052 -12.486 1.00 95.44 193 GLY A C 1
ATOM 1619 O O . GLY A 1 193 ? 0.061 -7.529 -11.948 1.00 95.44 193 GLY A O 1
ATOM 1620 N N . ASN A 1 194 ? -2.057 -6.784 -11.813 1.00 97.75 194 ASN A N 1
ATOM 1621 C CA . ASN A 1 194 ? -2.176 -6.955 -10.368 1.00 97.75 194 ASN A CA 1
ATOM 1622 C C . ASN A 1 194 ? -2.483 -8.407 -10.002 1.00 97.75 194 ASN A C 1
ATOM 1624 O O . ASN A 1 194 ? -3.309 -9.059 -10.638 1.00 97.75 194 ASN A O 1
ATOM 1628 N N . GLY A 1 195 ? -1.864 -8.896 -8.931 1.00 98.19 195 GLY A N 1
ATOM 1629 C CA . GLY A 1 195 ? -2.336 -10.081 -8.221 1.00 98.19 195 GLY A CA 1
ATOM 1630 C C . GLY A 1 195 ? -3.243 -9.684 -7.060 1.00 98.19 195 GLY A C 1
ATOM 1631 O O . GLY A 1 195 ? -3.033 -8.643 -6.437 1.00 98.19 195 GLY A O 1
ATOM 1632 N N . VAL A 1 196 ? -4.218 -10.536 -6.749 1.00 98.12 196 VAL A N 1
ATOM 1633 C CA . VAL A 1 196 ? -5.052 -10.453 -5.544 1.00 98.12 196 VAL A CA 1
ATOM 1634 C C . VAL A 1 196 ? -4.710 -11.630 -4.646 1.00 98.12 196 VAL A C 1
ATOM 1636 O O . VAL A 1 196 ? -4.755 -12.783 -5.084 1.00 98.12 196 VAL A O 1
ATOM 1639 N N . GLY A 1 197 ? -4.399 -11.362 -3.384 1.00 98.19 197 GLY A N 1
ATOM 1640 C CA . GLY A 1 197 ? -3.998 -12.394 -2.436 1.00 98.19 197 GLY A CA 1
ATOM 1641 C C . GLY A 1 197 ? -4.606 -12.223 -1.056 1.00 98.19 197 GLY A C 1
ATOM 1642 O O . GLY A 1 197 ? -4.901 -11.109 -0.619 1.00 98.19 197 GLY A O 1
ATOM 1643 N N . VAL A 1 198 ? -4.770 -13.348 -0.367 1.00 98.31 198 VAL A N 1
ATOM 1644 C CA . VAL A 1 198 ? -5.144 -13.410 1.050 1.00 98.31 198 VAL A CA 1
ATOM 1645 C C . VAL A 1 198 ? -3.889 -13.719 1.853 1.00 98.31 198 VAL A C 1
ATOM 1647 O O . VAL A 1 198 ? -3.153 -14.642 1.518 1.00 98.31 198 VAL A O 1
ATOM 1650 N N . MET A 1 199 ? -3.616 -12.926 2.884 1.00 98.19 199 MET A N 1
ATOM 1651 C CA . MET A 1 199 ? -2.432 -13.104 3.719 1.00 98.19 199 MET A CA 1
ATOM 1652 C C . MET A 1 199 ? -2.564 -14.338 4.614 1.00 98.19 199 MET A C 1
ATOM 1654 O O . MET A 1 199 ? -3.602 -14.558 5.241 1.00 98.19 199 MET A O 1
ATOM 1658 N N . MET A 1 200 ? -1.473 -15.085 4.721 1.00 97.19 200 MET A N 1
ATOM 1659 C CA . MET A 1 200 ? -1.347 -16.315 5.490 1.00 97.19 200 MET A CA 1
ATOM 1660 C C . MET A 1 200 ? -0.540 -16.019 6.753 1.00 97.19 200 MET A C 1
ATOM 1662 O O . MET A 1 200 ? 0.674 -15.835 6.706 1.00 97.19 200 MET A O 1
ATOM 1666 N N . LEU A 1 201 ? -1.240 -15.891 7.882 1.00 91.69 201 LEU A N 1
ATOM 1667 C CA . LEU A 1 201 ? -0.653 -15.417 9.143 1.00 91.69 201 LEU A CA 1
ATOM 1668 C C . LEU A 1 201 ? 0.375 -16.376 9.749 1.00 91.69 201 LEU A C 1
ATOM 1670 O O . LEU A 1 201 ? 1.200 -15.952 10.541 1.00 91.69 201 LEU A O 1
ATOM 1674 N N . ASP A 1 202 ? 0.343 -17.649 9.371 1.00 93.38 202 ASP A N 1
ATOM 1675 C CA . ASP A 1 202 ? 1.352 -18.650 9.722 1.00 93.38 202 ASP A CA 1
ATOM 1676 C C . ASP A 1 202 ? 2.692 -18.443 8.992 1.00 93.38 202 ASP A C 1
ATOM 1678 O O . ASP A 1 202 ? 3.687 -19.074 9.344 1.00 93.38 202 ASP A O 1
ATOM 1682 N N . ARG A 1 203 ? 2.731 -17.565 7.980 1.00 92.38 203 ARG A N 1
ATOM 1683 C CA . ARG A 1 203 ? 3.936 -17.213 7.210 1.00 92.38 203 ARG A CA 1
ATOM 1684 C C . ARG A 1 203 ? 4.589 -15.906 7.669 1.00 92.38 203 ARG A C 1
ATOM 1686 O O . ARG A 1 203 ? 5.551 -15.478 7.031 1.00 92.38 203 ARG A O 1
ATOM 1693 N N . ILE A 1 204 ? 4.043 -15.266 8.705 1.00 85.06 204 ILE A N 1
ATOM 1694 C CA . ILE A 1 204 ? 4.413 -13.930 9.202 1.00 85.06 204 ILE A CA 1
ATOM 1695 C C . ILE A 1 204 ? 5.149 -13.981 10.536 1.00 85.06 204 ILE A C 1
ATOM 1697 O O . ILE A 1 204 ? 4.857 -14.883 11.346 1.00 85.06 204 ILE A O 1
#

Radius of gyration: 17.8 Å; Cα contacts (8 Å, |Δi|>4): 310; chains: 1; bounding box: 39×40×48 Å

InterPro domains:
  IPR041273 N-acyltransferase, N-terminal domain [PF18082] (5-57)
  IPR041644 GNAT-like C-terminal domain [PF18164] (60-199)

pLDDT: mean 95.04, std 3.63, range [80.19, 98.88]

Solvent-accessible surface area (backbone atoms only — not comparable to full-atom values): 11271 Å² total; per-residue (Å²): 106,69,67,52,37,64,73,49,29,47,55,53,34,53,76,71,69,46,56,70,62,44,51,50,54,28,55,49,52,58,62,48,49,25,52,50,34,28,72,66,73,72,43,82,46,83,91,48,71,94,59,54,54,33,53,53,65,75,33,36,40,31,38,80,39,37,29,43,26,70,42,63,63,96,81,49,46,31,32,39,47,44,79,51,95,84,39,54,56,48,69,66,45,43,37,51,15,51,53,53,40,51,54,51,40,36,72,79,38,62,88,47,50,86,34,53,42,31,36,71,33,49,67,43,27,84,67,49,68,80,71,45,58,89,84,31,45,56,48,55,56,35,67,30,33,51,72,77,48,71,44,53,86,39,62,61,48,33,49,73,73,50,67,54,52,84,59,58,72,90,69,52,72,62,91,43,73,66,39,40,45,52,46,52,43,38,74,76,69,70,56,68,21,27,8,32,24,40,56,41,73,91,66,93